Protein AF-A0A813ZT12-F1 (afdb_monomer)

pLDDT: mean 78.99, std 21.48, range [33.06, 98.75]

Nearest PDB structures (foldseek):
  4gjh-assembly1_A  TM=9.636E-01  e=2.870E-21  Mus musculus
  1rf3-assembly1_A  TM=9.549E-01  e=4.892E-20  Homo sapiens
  6ku5-assembly2_B  TM=9.379E-01  e=1.404E-18  Notothenia coriiceps
  5yc1-assembly1_C  TM=8.949E-01  e=1.691E-17  Homo sapiens
  5yc1-assembly2_D  TM=9.066E-01  e=3.016E-17  Homo sapiens

Sequence (299 aa):
MQYASYDGTLIWKITNFHEKMMDAQSERQTSIYSPPFYSSFTGYKMRARLYLNGDGNARRTHMSLFFVLMRGPNDAILKFPFNYKVTFCLYDQTPQQQHIIDSFRPDIKSNSFQRPRSEMNIASGIPKFFPLTMIQQEGNPYVREDTMFIKVMVDFDDMPRTLLPYALSLNPGLPIHIQQLMIKQETERRAQQQSQQTPTSLGNRPTTLAMPPNNEILRCELANYYQSKQHRDSIINVIRKMKLQLRNTQMTSNQMDTASLRTTTITDDSVAVNQLKELHKTINTLSNSTGTLSEDVKF

Foldseek 3Di:
DDDAAAQQKDKFKDALQVVVLVCCVVVVPQKDKGPWYANHPLGWIKIKIKGSQFDDPCGNWAIWIWIKTFADPNLVPDDDQPFWKKKKWWFQQDPVRPIQIDIDTDDRVDQRRGRDPHRITDIHGGRRRGTVVLVPDPPRRQADPRIGIMMMGTHPPPDDPVLVSVLVPPDPPDDPVVSVVVSVVVVVVVVVVVVVDDDDDDDDDDDDPDDDDPPPVCVVVVVVVVCLVVVVVVLVVVLVVLVVVLVVLVVVVVVVVVPDPDDDDPPPVVVSVVVSVVSVVVSVVSVVVSPDDDPVSPD

Radius of gyration: 28.29 Å; Cα contacts (8 Å, |Δi|>4): 384; chains: 1; bounding box: 49×61×92 Å

Mean predicted aligned error: 15.68 Å

Structure (mmCIF, N/CA/C/O backbone):
data_AF-A0A813ZT12-F1
#
_entry.id   AF-A0A813ZT12-F1
#
loop_
_atom_site.group_PDB
_atom_site.id
_atom_site.type_symbol
_atom_site.label_atom_id
_atom_site.label_alt_id
_atom_site.label_comp_id
_atom_site.label_asym_id
_atom_site.label_entity_id
_atom_site.label_seq_id
_atom_site.pdbx_PDB_ins_code
_atom_site.Cartn_x
_atom_site.Cartn_y
_atom_site.Cartn_z
_atom_site.occupancy
_atom_site.B_iso_or_equiv
_atom_site.auth_seq_id
_atom_site.auth_comp_id
_atom_site.auth_asym_id
_atom_site.auth_atom_id
_atom_site.pdbx_PDB_model_num
ATOM 1 N N . MET A 1 1 ? -13.252 -12.802 -5.610 1.00 39.25 1 MET A N 1
ATOM 2 C CA . MET A 1 1 ? -11.899 -12.530 -6.146 1.00 39.25 1 MET A CA 1
ATOM 3 C C . MET A 1 1 ? -11.622 -11.043 -6.020 1.00 39.25 1 MET A C 1
ATOM 5 O O . MET A 1 1 ? -12.480 -10.260 -6.400 1.00 39.25 1 MET A O 1
ATOM 9 N N . GLN A 1 2 ? -10.484 -10.655 -5.447 1.00 58.12 2 GLN A N 1
ATOM 10 C CA . GLN A 1 2 ? -10.021 -9.263 -5.451 1.00 58.12 2 GLN A CA 1
ATOM 11 C C . GLN A 1 2 ? -9.197 -9.083 -6.737 1.00 58.12 2 GLN A C 1
ATOM 13 O O . GLN A 1 2 ? -8.293 -9.880 -6.984 1.00 58.12 2 GLN A O 1
ATOM 18 N N . TYR A 1 3 ? -9.577 -8.138 -7.599 1.00 70.00 3 TYR A N 1
ATOM 19 C CA . TYR A 1 3 ? -8.917 -7.923 -8.891 1.00 70.00 3 TYR A CA 1
ATOM 20 C C . TYR A 1 3 ? -7.501 -7.366 -8.693 1.00 70.00 3 TYR A C 1
ATOM 22 O O . TYR A 1 3 ? -7.261 -6.594 -7.764 1.00 70.00 3 TYR A O 1
ATOM 30 N N . ALA A 1 4 ? -6.565 -7.762 -9.558 1.00 81.19 4 ALA A N 1
ATOM 31 C CA . ALA A 1 4 ? -5.219 -7.200 -9.562 1.00 81.19 4 ALA A CA 1
ATOM 32 C C . ALA A 1 4 ? -5.256 -5.743 -10.048 1.00 81.19 4 ALA A C 1
ATOM 34 O O . ALA A 1 4 ? -5.923 -5.441 -11.038 1.00 81.19 4 ALA A O 1
ATOM 35 N N . SER A 1 5 ? -4.526 -4.860 -9.363 1.00 90.56 5 SER A N 1
ATOM 36 C CA . SER A 1 5 ? -4.298 -3.487 -9.828 1.00 90.56 5 SER A CA 1
ATOM 37 C C . SER A 1 5 ? -3.026 -3.397 -10.671 1.00 90.56 5 SER A C 1
ATOM 39 O O . SER A 1 5 ? -2.089 -4.166 -10.448 1.00 90.56 5 SER A O 1
ATOM 41 N N . TYR A 1 6 ? -2.989 -2.446 -11.606 1.00 92.94 6 TYR A N 1
ATOM 42 C CA . TYR A 1 6 ? -1.904 -2.234 -12.572 1.00 92.94 6 TYR A CA 1
ATOM 43 C C . TYR A 1 6 ? -1.464 -0.766 -12.643 1.00 92.94 6 TYR A C 1
ATOM 45 O O . TYR A 1 6 ? -1.059 -0.290 -13.697 1.00 92.94 6 TYR A O 1
ATOM 53 N N . ASP A 1 7 ? -1.588 -0.026 -11.549 1.00 90.31 7 ASP A N 1
ATOM 54 C CA . ASP A 1 7 ? -1.264 1.404 -11.473 1.00 90.31 7 ASP A CA 1
ATOM 55 C C . ASP A 1 7 ? -0.280 1.732 -10.339 1.00 90.31 7 ASP A C 1
ATOM 57 O O . ASP A 1 7 ? -0.125 2.885 -9.947 1.00 90.31 7 ASP A O 1
ATOM 61 N N . GLY A 1 8 ? 0.367 0.713 -9.770 1.00 94.12 8 GLY A N 1
ATOM 62 C CA . GLY A 1 8 ? 1.262 0.880 -8.629 1.00 94.12 8 GLY A CA 1
ATOM 63 C C . GLY A 1 8 ? 0.549 1.067 -7.295 1.00 94.12 8 GLY A C 1
ATOM 64 O O . GLY A 1 8 ? 1.217 1.329 -6.293 1.00 94.12 8 GLY A O 1
ATOM 65 N N . THR A 1 9 ? -0.773 0.899 -7.248 1.00 94.62 9 THR A N 1
ATOM 66 C CA . THR A 1 9 ? -1.557 0.993 -6.017 1.00 94.62 9 THR A CA 1
ATOM 67 C C . THR A 1 9 ? -2.246 -0.322 -5.664 1.00 94.62 9 THR A C 1
ATOM 69 O O . THR A 1 9 ? -2.517 -1.167 -6.512 1.00 94.62 9 THR A O 1
ATOM 72 N N . LEU A 1 10 ? -2.526 -0.511 -4.379 1.00 96.00 10 LEU A N 1
ATOM 73 C CA . LEU A 1 10 ? -3.300 -1.626 -3.845 1.00 96.00 10 LEU A CA 1
ATOM 74 C C . LEU A 1 10 ? -4.215 -1.092 -2.751 1.00 96.00 10 LEU A C 1
ATOM 76 O O . LEU A 1 10 ? -3.731 -0.416 -1.849 1.00 96.00 10 LEU A O 1
ATOM 80 N N . ILE A 1 11 ? -5.495 -1.466 -2.777 1.00 96.25 11 ILE A N 1
ATOM 81 C CA . ILE A 1 11 ? -6.393 -1.362 -1.621 1.00 96.25 11 ILE A CA 1
ATOM 82 C C . ILE A 1 11 ? -6.669 -2.774 -1.120 1.00 96.25 11 ILE A C 1
ATOM 84 O O . ILE A 1 11 ? -7.363 -3.567 -1.759 1.00 96.25 11 ILE A O 1
ATOM 88 N N . TRP A 1 12 ? -6.109 -3.093 0.037 1.00 97.62 12 TRP A N 1
ATOM 89 C CA . TRP A 1 12 ? -6.242 -4.384 0.680 1.00 97.62 12 TRP A CA 1
ATOM 90 C C . TRP A 1 12 ? -7.339 -4.339 1.739 1.00 97.62 12 TRP A C 1
ATOM 92 O O . TRP A 1 12 ? -7.151 -3.809 2.833 1.00 97.62 12 TRP A O 1
ATOM 102 N N . LYS A 1 13 ? -8.490 -4.924 1.395 1.00 97.50 13 LYS A N 1
ATOM 103 C CA . LYS A 1 13 ? -9.561 -5.236 2.349 1.00 97.50 13 LYS A CA 1
ATOM 104 C C . LYS A 1 13 ? -9.203 -6.499 3.132 1.00 97.50 13 LYS A C 1
ATOM 106 O O . LYS A 1 13 ? -9.075 -7.569 2.538 1.00 97.50 13 LYS A O 1
ATOM 111 N N . ILE A 1 14 ? -9.090 -6.377 4.447 1.00 98.19 14 ILE A N 1
ATOM 112 C CA . ILE A 1 14 ? -8.822 -7.470 5.382 1.00 98.19 14 ILE A CA 1
ATOM 113 C C . ILE A 1 14 ? -10.110 -7.714 6.166 1.00 98.19 14 ILE A C 1
ATOM 115 O O . ILE A 1 14 ? -10.441 -6.932 7.047 1.00 98.19 14 ILE A O 1
ATOM 119 N N . THR A 1 15 ? -10.846 -8.768 5.823 1.00 97.75 15 THR A N 1
ATOM 120 C CA . THR A 1 15 ? -12.043 -9.217 6.560 1.00 97.75 15 THR A CA 1
ATOM 121 C C . THR A 1 15 ? -11.671 -10.220 7.646 1.00 97.75 15 THR A C 1
ATOM 123 O O . THR A 1 15 ? -10.542 -10.719 7.644 1.00 97.75 15 THR A O 1
ATOM 126 N N . ASN A 1 16 ? -12.613 -10.578 8.520 1.00 97.62 16 ASN A N 1
ATOM 127 C CA . ASN A 1 16 ? -12.408 -11.496 9.646 1.00 97.62 16 ASN A CA 1
ATOM 128 C C . ASN A 1 16 ? -11.176 -11.089 10.468 1.00 97.62 16 ASN A C 1
ATOM 130 O O . ASN A 1 16 ? -10.250 -11.882 10.674 1.00 97.62 16 ASN A O 1
ATOM 134 N N . PHE A 1 17 ? -11.088 -9.803 10.800 1.00 98.00 17 PHE A N 1
ATOM 135 C CA . PHE A 1 17 ? -9.930 -9.230 11.467 1.00 98.00 17 PHE A CA 1
ATOM 136 C C . PHE A 1 17 ? -9.675 -9.895 12.822 1.00 98.00 17 PHE A C 1
ATOM 138 O O . PHE A 1 17 ? -8.535 -10.258 13.109 1.00 98.00 17 PHE A O 1
ATOM 145 N N . HIS A 1 18 ? -10.718 -10.101 13.628 1.00 96.81 18 HIS A N 1
ATOM 146 C CA . HIS A 1 18 ? -10.589 -10.677 14.968 1.00 96.81 18 HIS A CA 1
ATOM 147 C C . HIS A 1 18 ? -10.078 -12.122 14.920 1.00 96.81 18 HIS A C 1
ATOM 149 O O . HIS A 1 18 ? -9.169 -12.468 15.669 1.00 96.81 18 HIS A O 1
ATOM 155 N N . GLU A 1 19 ? -10.581 -12.939 13.990 1.00 98.12 19 GLU A N 1
ATOM 156 C CA . GLU A 1 19 ? -10.078 -14.299 13.741 1.00 98.12 19 GLU A CA 1
ATOM 157 C C . GLU A 1 19 ? -8.579 -14.278 13.407 1.00 98.12 19 GLU A C 1
ATOM 159 O O . GLU A 1 19 ? -7.771 -14.919 14.075 1.00 98.12 19 GLU A O 1
ATOM 164 N N . LYS A 1 20 ? -8.177 -13.452 12.433 1.00 98.50 20 LYS A N 1
ATOM 165 C CA . LYS A 1 20 ? -6.769 -13.337 12.024 1.00 98.50 20 LYS A CA 1
ATOM 166 C C . LYS A 1 20 ? -5.877 -12.784 13.137 1.00 98.50 20 LYS A C 1
ATOM 168 O O . LYS A 1 20 ? -4.708 -13.156 13.227 1.00 98.50 20 LYS A O 1
ATOM 173 N N . MET A 1 21 ? -6.402 -11.895 13.978 1.00 97.88 21 MET A N 1
ATOM 174 C CA . MET A 1 21 ? -5.693 -11.388 15.150 1.00 97.88 21 MET A CA 1
ATOM 175 C C . MET A 1 21 ? -5.475 -12.501 16.181 1.00 97.88 21 MET A C 1
ATOM 177 O O . MET A 1 21 ? -4.351 -12.661 16.654 1.00 97.88 21 MET A O 1
ATOM 181 N N . MET A 1 22 ? -6.495 -13.310 16.485 1.00 98.00 22 MET A N 1
ATOM 182 C CA . MET A 1 22 ? -6.356 -14.472 17.375 1.00 98.00 22 MET A CA 1
ATOM 183 C C . MET A 1 22 ? -5.342 -15.485 16.833 1.00 98.00 22 MET A C 1
ATOM 185 O O . MET A 1 22 ? -4.532 -16.028 17.588 1.00 98.00 22 MET A O 1
ATOM 189 N N . ASP A 1 23 ? -5.324 -15.710 15.523 1.00 98.44 23 ASP A N 1
ATOM 190 C CA . ASP A 1 23 ? -4.358 -16.600 14.874 1.00 98.44 23 ASP A CA 1
ATOM 191 C C . ASP A 1 23 ? -2.925 -16.074 14.976 1.00 98.44 23 ASP A C 1
ATOM 193 O O . ASP A 1 23 ? -1.993 -16.845 15.218 1.00 98.44 23 ASP A O 1
ATOM 197 N N . ALA A 1 24 ? -2.745 -14.757 14.857 1.00 98.12 24 ALA A N 1
ATOM 198 C CA . ALA A 1 24 ? -1.455 -14.106 15.045 1.00 98.12 24 ALA A CA 1
ATOM 199 C C . ALA A 1 24 ? -1.008 -14.094 16.518 1.00 98.12 24 ALA A C 1
ATOM 201 O O . ALA A 1 24 ? 0.187 -14.185 16.805 1.00 98.12 24 ALA A O 1
ATOM 202 N N . GLN A 1 25 ? -1.946 -13.994 17.463 1.00 97.50 25 GLN A N 1
ATOM 203 C CA . GLN A 1 25 ? -1.675 -14.040 18.904 1.00 97.50 25 GLN A CA 1
ATOM 204 C C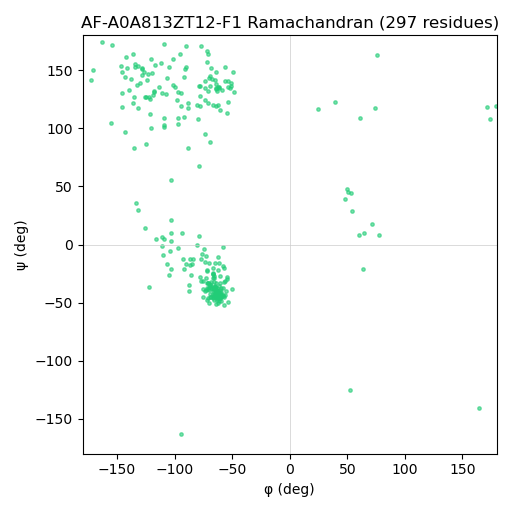 . GLN A 1 25 ? -1.342 -15.449 19.399 1.00 97.50 25 GLN A C 1
ATOM 206 O O . GLN A 1 25 ? -0.420 -15.605 20.196 1.00 97.50 25 GLN A O 1
ATOM 211 N N . SER A 1 26 ? -2.045 -16.460 18.886 1.00 97.88 26 SER A N 1
ATOM 212 C CA . SER A 1 26 ? -1.791 -17.882 19.161 1.00 97.88 26 SER A CA 1
ATOM 213 C C . SER A 1 26 ? -0.646 -18.473 18.337 1.00 97.88 26 SER A C 1
ATOM 215 O O . SER A 1 26 ? -0.327 -19.648 18.483 1.00 97.88 26 SER A O 1
ATOM 217 N N . GLU A 1 27 ? -0.027 -17.667 17.470 1.00 96.69 27 GLU A N 1
ATOM 218 C CA . GLU A 1 27 ? 1.106 -18.039 16.613 1.00 96.69 27 GLU A CA 1
ATOM 219 C C . GLU A 1 27 ? 0.789 -19.117 15.563 1.00 96.69 27 GLU A C 1
ATOM 221 O O . GLU A 1 27 ? 1.685 -19.574 14.855 1.00 96.69 27 GLU A O 1
ATOM 226 N N . ARG A 1 28 ? -0.493 -19.460 15.384 1.00 97.75 28 A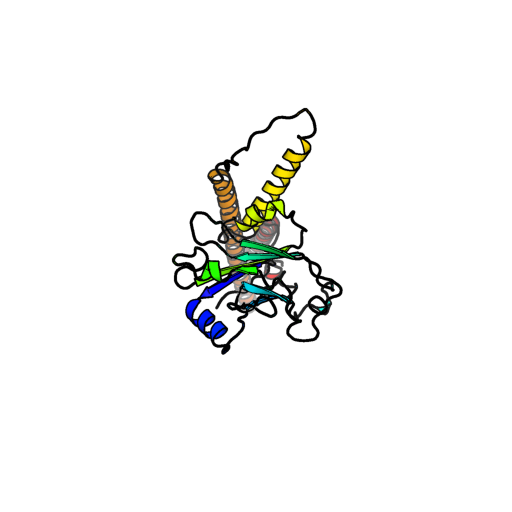RG A N 1
ATOM 227 C CA . ARG A 1 28 ? -0.970 -20.368 14.332 1.00 97.75 28 ARG A CA 1
ATOM 228 C C . ARG A 1 28 ? -0.693 -19.810 12.941 1.00 97.75 28 ARG A C 1
ATOM 230 O O . ARG A 1 28 ? -0.272 -20.537 12.047 1.00 97.75 28 ARG A O 1
ATOM 237 N N . GLN A 1 29 ? -0.911 -18.507 12.772 1.00 97.88 29 GLN A N 1
ATOM 238 C CA . GLN A 1 29 ? -0.582 -17.786 11.552 1.00 97.88 29 GLN A CA 1
ATOM 239 C C . GLN A 1 29 ? -0.079 -16.384 11.899 1.00 97.88 29 GLN A C 1
ATOM 241 O O . GLN A 1 29 ? -0.843 -15.446 12.098 1.00 97.88 29 GLN A O 1
ATOM 246 N N . THR A 1 30 ? 1.243 -16.226 11.946 1.00 97.56 30 THR A N 1
ATOM 247 C CA . THR A 1 30 ? 1.894 -14.979 12.387 1.00 97.56 30 THR A CA 1
ATOM 248 C C . THR A 1 30 ? 1.779 -13.827 11.390 1.00 97.56 30 THR A C 1
ATOM 250 O O . THR A 1 30 ? 1.914 -12.665 11.770 1.00 97.56 30 THR A O 1
ATOM 253 N N . SER A 1 31 ? 1.533 -14.129 10.112 1.00 98.38 31 SER A N 1
ATOM 254 C CA . SER A 1 31 ? 1.398 -13.120 9.064 1.00 98.38 31 SER A CA 1
ATOM 255 C C . SER A 1 31 ? 0.399 -13.520 7.987 1.00 98.38 31 SER A C 1
ATOM 257 O O . SER A 1 31 ? 0.180 -14.698 7.698 1.00 98.38 31 SER A O 1
ATOM 259 N N . ILE A 1 32 ? -0.172 -12.505 7.354 1.00 98.50 32 ILE A N 1
ATOM 260 C CA . ILE A 1 32 ? -1.032 -12.626 6.182 1.00 98.50 32 ILE A CA 1
ATOM 261 C C . ILE A 1 32 ? -0.419 -11.839 5.029 1.00 98.50 32 ILE A C 1
ATOM 263 O O . ILE A 1 32 ? 0.388 -10.928 5.229 1.00 98.50 32 ILE A O 1
ATOM 267 N N . TYR A 1 33 ? -0.817 -12.173 3.810 1.00 98.25 33 TYR A N 1
ATOM 268 C CA . TYR A 1 33 ? -0.360 -11.466 2.628 1.00 98.25 33 TYR A CA 1
ATOM 269 C C . TYR A 1 33 ? -1.527 -10.912 1.823 1.00 98.25 33 TYR A C 1
ATOM 271 O O . TYR A 1 33 ? -2.573 -11.553 1.710 1.00 98.25 33 TYR A O 1
ATOM 279 N N . SER A 1 34 ? -1.309 -9.766 1.185 1.00 98.31 34 SER A N 1
ATOM 280 C CA . SER A 1 34 ? -2.256 -9.231 0.215 1.00 98.31 34 SER A CA 1
ATOM 281 C C . SER A 1 34 ? -2.258 -10.058 -1.076 1.00 98.31 34 SER A C 1
ATOM 283 O O . SER A 1 34 ? -1.288 -10.788 -1.354 1.00 98.31 34 SER A O 1
ATOM 285 N N . PRO A 1 35 ? -3.287 -9.896 -1.924 1.00 97.19 35 PRO A N 1
ATOM 286 C CA . PRO A 1 35 ? -3.165 -10.224 -3.337 1.00 97.19 35 PRO A CA 1
ATOM 287 C C . PRO A 1 35 ? -2.005 -9.452 -3.988 1.00 97.19 35 PRO A C 1
ATOM 289 O O . PRO A 1 35 ? -1.657 -8.358 -3.520 1.00 97.19 35 PRO A O 1
ATOM 292 N N . PRO A 1 36 ? -1.403 -9.992 -5.059 1.00 97.19 36 PRO A N 1
ATOM 293 C CA . PRO A 1 36 ? -0.436 -9.253 -5.855 1.00 97.19 36 PRO A CA 1
ATOM 294 C C . PRO A 1 36 ? -1.063 -8.036 -6.547 1.00 97.19 36 PRO A C 1
ATOM 296 O O . PRO A 1 36 ? -2.222 -8.069 -6.959 1.00 97.19 36 PRO A O 1
ATOM 299 N N . PHE A 1 37 ? -0.260 -6.995 -6.730 1.00 97.50 37 PHE A N 1
ATOM 300 C CA . PHE A 1 37 ? -0.558 -5.821 -7.545 1.00 97.50 37 PHE A CA 1
ATOM 301 C C . PHE A 1 37 ? 0.668 -5.462 -8.390 1.00 97.50 37 PHE A C 1
ATOM 303 O O . PHE A 1 37 ? 1.773 -5.954 -8.139 1.00 97.50 37 PHE A O 1
ATOM 310 N N . TYR A 1 38 ? 0.469 -4.634 -9.408 1.00 97.31 38 TYR A N 1
ATOM 311 C CA . TYR A 1 38 ? 1.478 -4.330 -10.410 1.00 97.31 38 TYR A CA 1
ATOM 312 C C . TYR A 1 38 ? 1.656 -2.827 -10.581 1.00 97.31 38 TYR A C 1
ATOM 314 O O . TYR A 1 38 ? 0.712 -2.058 -10.406 1.00 97.31 38 TYR A O 1
ATOM 322 N N . SER A 1 39 ? 2.862 -2.402 -10.958 1.00 94.75 39 SER A N 1
ATOM 323 C CA . SER A 1 39 ? 3.113 -0.996 -11.301 1.00 94.75 39 SER A CA 1
ATOM 324 C C . SER A 1 39 ? 2.509 -0.590 -12.647 1.00 94.75 39 SER A C 1
ATOM 326 O O . SER A 1 39 ? 2.195 0.573 -12.855 1.00 94.75 39 SER A O 1
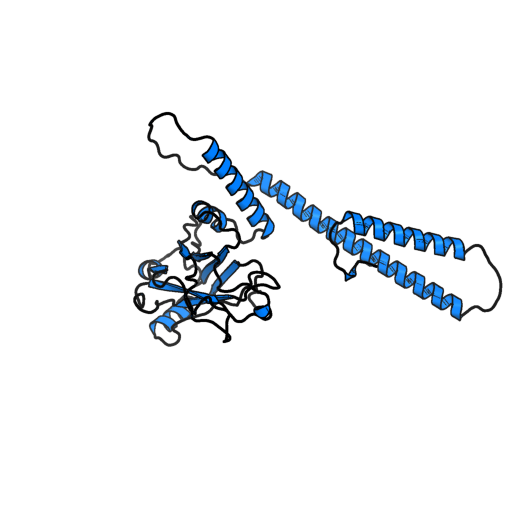ATOM 328 N N . SER A 1 40 ? 2.381 -1.549 -13.563 1.00 92.69 40 SER A N 1
ATOM 329 C CA . SER A 1 40 ? 1.733 -1.437 -14.872 1.00 92.69 40 SER A CA 1
ATOM 330 C C . SER A 1 40 ? 1.440 -2.843 -15.406 1.00 92.69 40 SER A C 1
ATOM 332 O O . SER A 1 40 ? 1.885 -3.830 -14.817 1.00 92.69 40 SER A O 1
ATOM 334 N N . PHE A 1 41 ? 0.751 -2.968 -16.544 1.00 91.00 41 PHE A N 1
ATOM 335 C CA . PHE A 1 41 ? 0.561 -4.262 -17.222 1.00 91.00 41 PHE A CA 1
ATOM 336 C C . PHE A 1 41 ? 1.875 -4.995 -17.529 1.00 91.00 41 PHE A C 1
ATOM 338 O O . PHE A 1 41 ? 1.911 -6.223 -17.546 1.00 91.00 41 PHE A O 1
ATOM 345 N N . THR A 1 42 ? 2.956 -4.247 -17.748 1.00 91.31 42 THR A N 1
ATOM 346 C CA . THR A 1 42 ? 4.289 -4.777 -18.059 1.00 91.31 42 THR A CA 1
ATOM 347 C C . THR A 1 42 ? 5.301 -4.569 -16.930 1.00 91.31 42 THR A C 1
ATOM 349 O O . THR A 1 42 ? 6.483 -4.852 -17.102 1.00 91.31 42 THR A O 1
ATOM 352 N N . GLY A 1 43 ? 4.848 -4.077 -15.777 1.00 95.19 43 GLY A N 1
ATOM 353 C CA . GLY A 1 43 ? 5.695 -3.555 -14.714 1.00 95.19 43 GLY A CA 1
ATOM 354 C C . GLY A 1 43 ? 6.063 -4.555 -13.618 1.00 95.19 43 GLY A C 1
ATOM 355 O O . GLY A 1 43 ? 5.927 -5.770 -13.767 1.00 95.19 43 GLY A O 1
ATOM 356 N N . TYR A 1 44 ? 6.532 -4.017 -12.491 1.00 98.31 44 TYR A N 1
ATOM 357 C CA . TYR A 1 44 ? 6.915 -4.790 -11.310 1.00 98.31 44 TYR A CA 1
ATOM 358 C C . TYR A 1 44 ? 5.702 -5.501 -10.713 1.00 98.31 44 TYR A C 1
ATOM 360 O O . TYR A 1 44 ? 4.641 -4.891 -10.574 1.00 98.31 44 TYR A O 1
ATOM 368 N N . LYS A 1 45 ? 5.877 -6.759 -10.293 1.00 98.44 45 LYS A N 1
ATOM 369 C CA . LYS A 1 45 ? 4.900 -7.510 -9.493 1.00 98.44 45 LYS A CA 1
ATOM 370 C C . LYS A 1 45 ? 5.235 -7.367 -8.013 1.00 98.44 45 LYS A C 1
ATOM 372 O O . LYS A 1 45 ? 6.377 -7.561 -7.602 1.00 98.44 45 LYS A O 1
ATOM 377 N N . MET A 1 46 ? 4.249 -7.013 -7.202 1.00 98.31 46 MET A N 1
ATOM 378 C CA . MET A 1 46 ? 4.449 -6.627 -5.805 1.00 98.31 46 MET A CA 1
ATOM 379 C C . MET A 1 46 ? 3.306 -7.151 -4.937 1.00 98.31 46 MET A C 1
ATOM 381 O O . MET A 1 46 ? 2.233 -7.485 -5.438 1.00 98.31 46 MET A O 1
ATOM 385 N N . ARG A 1 47 ? 3.512 -7.220 -3.622 1.00 97.88 47 ARG A N 1
ATOM 386 C CA . ARG A 1 47 ? 2.453 -7.485 -2.634 1.00 97.88 47 ARG A CA 1
ATOM 387 C C . ARG A 1 47 ? 2.820 -6.895 -1.272 1.00 97.88 47 ARG A C 1
ATOM 389 O O . ARG A 1 47 ? 3.956 -6.477 -1.059 1.00 97.88 47 ARG A O 1
ATOM 396 N N . ALA A 1 48 ? 1.878 -6.910 -0.339 1.00 98.50 48 ALA A N 1
ATOM 397 C CA . ALA A 1 48 ? 2.111 -6.585 1.062 1.00 98.50 48 ALA A CA 1
ATOM 398 C C . ALA A 1 48 ? 2.116 -7.845 1.939 1.00 98.50 48 ALA A C 1
ATOM 400 O O . ALA A 1 48 ? 1.449 -8.839 1.633 1.00 98.50 48 ALA A O 1
ATOM 401 N N . ARG A 1 49 ? 2.845 -7.778 3.055 1.00 98.62 49 ARG A N 1
ATOM 402 C CA . ARG A 1 49 ? 2.831 -8.755 4.148 1.00 98.62 49 ARG A CA 1
ATOM 403 C C . ARG A 1 49 ? 2.540 -8.026 5.454 1.00 98.62 49 ARG A C 1
ATOM 405 O O . ARG A 1 49 ? 3.227 -7.064 5.786 1.00 98.62 49 ARG A O 1
ATOM 412 N N . LEU A 1 50 ? 1.539 -8.495 6.187 1.00 98.75 50 LEU A N 1
ATOM 413 C CA . LEU A 1 50 ? 1.087 -7.900 7.440 1.00 98.75 50 LEU A CA 1
ATOM 414 C C . LEU A 1 50 ? 1.259 -8.887 8.586 1.00 98.75 50 LEU A C 1
ATOM 416 O O . LEU A 1 50 ? 0.814 -10.030 8.492 1.00 98.75 50 LEU A O 1
ATOM 420 N N . TYR A 1 51 ? 1.852 -8.414 9.675 1.00 98.75 51 TYR A N 1
ATOM 421 C CA . TYR A 1 51 ? 1.898 -9.103 10.956 1.00 98.75 51 TYR A CA 1
ATOM 422 C C . TYR A 1 51 ? 0.987 -8.356 11.919 1.00 98.75 51 TYR A C 1
ATOM 424 O O . TYR A 1 51 ? 1.354 -7.307 12.454 1.00 98.75 51 TYR A O 1
ATOM 432 N N . LEU A 1 52 ? -0.214 -8.899 12.120 1.00 98.38 52 LEU A N 1
ATOM 433 C CA . LEU A 1 52 ? -1.231 -8.286 12.976 1.00 98.38 52 LEU A CA 1
ATOM 434 C C . LEU A 1 52 ? -0.762 -8.153 14.423 1.00 98.38 52 LEU A C 1
ATOM 436 O O . LEU A 1 52 ? -1.058 -7.152 15.055 1.00 98.38 52 LEU A O 1
ATOM 440 N N . ASN A 1 53 ? 0.017 -9.119 14.913 1.00 98.31 53 ASN A N 1
ATOM 441 C CA . ASN A 1 53 ? 0.588 -9.116 16.261 1.00 98.31 53 ASN A CA 1
ATOM 442 C C . ASN A 1 53 ? 2.087 -8.741 16.274 1.00 98.31 53 ASN A C 1
ATOM 444 O O . ASN A 1 53 ? 2.816 -9.084 17.206 1.00 98.31 53 ASN A O 1
ATOM 448 N N . GLY A 1 54 ? 2.555 -8.066 15.222 1.00 97.88 54 GLY A N 1
ATOM 449 C CA . GLY A 1 54 ? 3.923 -7.569 15.088 1.00 97.88 54 GLY A CA 1
ATOM 450 C C . GLY A 1 54 ? 4.985 -8.616 14.755 1.00 97.88 54 GLY A C 1
ATOM 451 O O . GLY A 1 54 ? 4.790 -9.818 14.927 1.00 97.88 54 GLY A O 1
ATOM 452 N N . ASP A 1 55 ? 6.135 -8.132 14.296 1.00 97.81 55 ASP A N 1
ATOM 453 C CA . ASP A 1 55 ? 7.310 -8.927 13.932 1.00 97.81 55 ASP A CA 1
ATOM 454 C C . ASP A 1 55 ? 8.583 -8.404 14.618 1.00 97.81 55 ASP A C 1
ATOM 456 O O . ASP A 1 55 ? 8.695 -7.219 14.948 1.00 97.81 55 ASP A O 1
ATOM 460 N N . GLY A 1 56 ? 9.550 -9.294 14.855 1.00 95.69 56 GLY A N 1
ATOM 461 C CA . GLY A 1 56 ? 10.841 -8.946 15.455 1.00 95.69 56 GLY A CA 1
ATOM 462 C C . GLY A 1 56 ? 10.719 -8.162 16.769 1.00 95.69 56 GLY A C 1
ATOM 463 O O . GLY A 1 56 ? 10.039 -8.584 17.704 1.00 95.69 56 GLY A O 1
ATOM 464 N N . ASN A 1 57 ? 11.366 -6.995 16.837 1.00 95.25 57 ASN A N 1
ATOM 465 C CA . ASN A 1 57 ? 11.355 -6.118 18.016 1.00 95.25 57 ASN A CA 1
ATOM 466 C C . ASN A 1 57 ? 10.034 -5.347 18.228 1.00 95.25 57 ASN A C 1
ATOM 468 O O . ASN A 1 57 ? 9.909 -4.607 19.203 1.00 95.25 57 ASN A O 1
ATOM 472 N N . ALA A 1 58 ? 9.076 -5.477 17.309 1.00 97.31 58 ALA A N 1
ATOM 473 C CA . ALA A 1 58 ? 7.753 -4.865 17.380 1.00 97.31 58 ALA A CA 1
ATOM 474 C C . ALA A 1 58 ? 6.656 -5.873 17.767 1.00 97.31 58 ALA A C 1
ATOM 476 O O . ALA A 1 58 ? 5.507 -5.489 18.001 1.00 97.31 58 ALA A O 1
ATOM 477 N N . ARG A 1 59 ? 7.011 -7.158 17.878 1.00 97.50 59 ARG A N 1
ATOM 478 C CA . ARG A 1 59 ? 6.107 -8.246 18.255 1.00 97.50 59 ARG A CA 1
ATOM 479 C C . ARG A 1 59 ? 5.346 -7.925 19.546 1.00 97.50 59 ARG A C 1
ATOM 481 O O . ARG A 1 59 ? 5.932 -7.446 20.514 1.00 97.50 59 ARG A O 1
ATOM 488 N N . ARG A 1 60 ? 4.035 -8.185 19.543 1.00 97.12 60 ARG A N 1
ATOM 489 C CA . ARG A 1 60 ? 3.070 -7.940 20.635 1.00 97.12 60 ARG A CA 1
ATOM 490 C C . ARG A 1 60 ? 2.934 -6.478 21.086 1.00 97.12 60 ARG A C 1
ATOM 492 O O . ARG A 1 60 ? 2.245 -6.218 22.065 1.00 97.12 60 ARG A O 1
ATOM 499 N N . THR A 1 61 ? 3.538 -5.519 20.381 1.00 96.50 61 THR A N 1
ATOM 500 C CA . THR A 1 61 ? 3.429 -4.084 20.718 1.00 96.50 61 THR A CA 1
ATOM 501 C C . THR A 1 61 ? 2.877 -3.252 19.568 1.00 96.50 61 THR A C 1
ATOM 503 O O . THR A 1 61 ? 2.107 -2.321 19.798 1.00 96.50 61 THR A O 1
ATOM 506 N N . HIS A 1 62 ? 3.234 -3.593 18.330 1.00 98.25 62 HIS A N 1
ATOM 507 C CA . HIS A 1 62 ? 2.774 -2.906 17.129 1.00 98.25 62 HIS A CA 1
ATOM 508 C C . HIS A 1 62 ? 2.348 -3.919 16.072 1.00 98.25 62 HIS A C 1
ATOM 510 O O . HIS A 1 62 ? 2.848 -5.037 16.028 1.00 98.25 62 HIS A O 1
ATOM 516 N N . MET A 1 63 ? 1.466 -3.495 15.181 1.00 98.19 63 MET A N 1
ATOM 517 C CA . MET A 1 63 ? 1.262 -4.117 13.888 1.00 98.19 63 MET A CA 1
ATOM 518 C C . MET A 1 63 ? 2.447 -3.765 12.980 1.00 98.19 63 MET A C 1
ATOM 520 O O . MET A 1 63 ? 2.856 -2.601 12.916 1.00 98.19 63 MET A O 1
ATOM 524 N N . SER A 1 64 ? 2.988 -4.758 12.271 1.00 98.69 64 SER A N 1
ATOM 525 C CA . SER A 1 64 ? 4.114 -4.578 11.345 1.00 98.69 64 SER A CA 1
ATOM 526 C C . SER A 1 64 ? 3.659 -4.773 9.905 1.00 98.69 64 SER A C 1
ATOM 528 O O . SER A 1 64 ? 3.022 -5.781 9.587 1.00 98.69 64 SER A O 1
ATOM 530 N N . LEU A 1 65 ? 4.004 -3.834 9.025 1.00 98.62 65 LEU A N 1
ATOM 531 C CA . LEU A 1 65 ? 3.577 -3.844 7.628 1.00 98.62 65 LEU A CA 1
ATOM 532 C C . LEU A 1 65 ? 4.783 -3.764 6.695 1.00 98.62 65 LEU A C 1
ATOM 534 O O . LEU A 1 65 ? 5.621 -2.867 6.798 1.00 98.62 65 LEU A O 1
ATOM 538 N N . PHE A 1 66 ? 4.853 -4.712 5.765 1.00 98.62 66 PHE A N 1
ATOM 539 C CA . PHE A 1 66 ? 5.983 -4.877 4.867 1.00 98.62 66 PHE A CA 1
ATOM 540 C C . PHE A 1 66 ? 5.551 -4.941 3.406 1.00 98.62 66 PHE A C 1
ATOM 542 O O . PHE A 1 66 ? 4.510 -5.495 3.054 1.00 98.62 66 PHE A O 1
ATOM 549 N N . PHE A 1 67 ? 6.408 -4.406 2.549 1.00 98.62 67 PHE A N 1
ATOM 550 C CA . PHE A 1 67 ? 6.353 -4.517 1.105 1.00 98.62 67 PHE A CA 1
ATOM 551 C C . PHE A 1 67 ? 7.182 -5.720 0.656 1.00 98.62 67 PHE A C 1
ATOM 553 O O . PHE A 1 67 ? 8.225 -6.036 1.233 1.00 98.62 67 PHE A O 1
ATOM 560 N N . VAL A 1 68 ? 6.713 -6.392 -0.389 1.00 98.62 68 VAL A N 1
ATOM 561 C CA . VAL A 1 68 ? 7.376 -7.549 -0.980 1.00 98.62 68 VAL A CA 1
ATOM 562 C C . VAL A 1 68 ? 7.441 -7.353 -2.486 1.00 98.62 68 VAL A C 1
ATOM 564 O O . VAL A 1 68 ? 6.411 -7.312 -3.164 1.00 98.62 68 VAL A O 1
ATOM 567 N N . LEU A 1 69 ? 8.664 -7.281 -3.006 1.00 98.56 69 LEU A N 1
ATOM 568 C CA . LEU A 1 69 ? 8.931 -7.365 -4.435 1.00 98.56 69 LEU A CA 1
ATOM 569 C C . LEU A 1 69 ? 8.863 -8.836 -4.864 1.00 98.56 69 LEU A C 1
ATOM 571 O O . LEU A 1 69 ? 9.481 -9.700 -4.236 1.00 98.56 69 LEU A O 1
ATOM 575 N N . MET A 1 70 ? 8.079 -9.133 -5.896 1.00 98.56 70 MET A N 1
ATOM 576 C CA . MET A 1 70 ? 7.872 -10.489 -6.403 1.00 98.56 70 MET A CA 1
ATOM 577 C C . MET A 1 70 ? 8.502 -10.652 -7.778 1.00 98.56 70 MET A C 1
ATOM 579 O O . MET A 1 70 ? 8.607 -9.684 -8.530 1.00 98.56 70 MET A 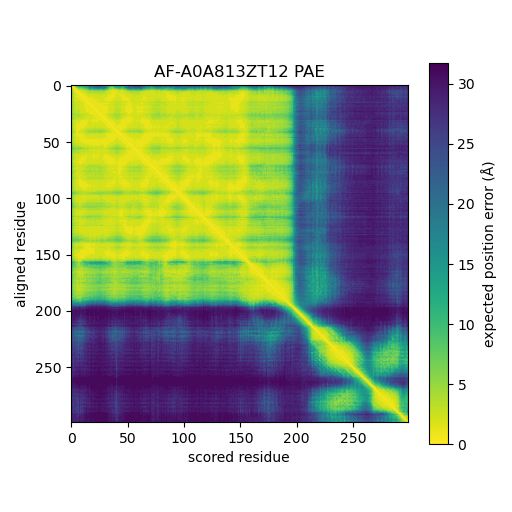O 1
ATOM 583 N N . ARG A 1 71 ? 8.831 -11.893 -8.140 1.00 98.38 71 ARG A N 1
ATOM 584 C CA . ARG A 1 71 ? 9.247 -12.219 -9.504 1.00 98.38 71 ARG A CA 1
ATOM 585 C C . ARG A 1 71 ? 8.103 -11.965 -10.483 1.00 98.38 71 ARG A C 1
ATOM 587 O O . ARG A 1 71 ? 7.027 -12.561 -10.373 1.00 98.38 71 ARG A O 1
ATOM 594 N N . GLY A 1 72 ? 8.338 -11.067 -11.429 1.00 96.94 72 GLY A N 1
ATOM 595 C CA . GLY A 1 72 ? 7.433 -10.732 -12.518 1.00 96.94 72 GLY A CA 1
ATOM 596 C C . GLY A 1 72 ? 7.843 -11.393 -13.840 1.00 96.94 72 GLY A C 1
ATOM 597 O O . GLY A 1 72 ? 9.004 -11.765 -14.027 1.00 96.94 72 GLY A O 1
ATOM 598 N N . PRO A 1 73 ? 6.908 -11.528 -14.798 1.00 95.38 73 PRO A N 1
ATOM 599 C CA . PRO A 1 73 ? 7.215 -12.072 -16.123 1.00 95.38 73 PRO A CA 1
ATOM 600 C C . PRO A 1 73 ? 8.157 -11.164 -16.931 1.00 95.38 73 PRO A C 1
ATOM 602 O O . PRO A 1 73 ? 8.921 -11.652 -17.757 1.00 95.38 73 PRO A O 1
ATOM 605 N N . ASN A 1 74 ? 8.143 -9.856 -16.655 1.00 96.31 74 ASN A N 1
ATOM 606 C CA . ASN A 1 74 ? 8.890 -8.850 -17.410 1.00 96.31 74 ASN A CA 1
ATOM 607 C C . ASN A 1 74 ? 10.164 -8.370 -16.696 1.00 96.31 74 ASN A C 1
ATOM 609 O O . ASN A 1 74 ? 10.804 -7.433 -17.160 1.00 96.31 74 ASN A O 1
ATOM 613 N N . ASP A 1 75 ? 10.592 -9.016 -15.604 1.00 97.44 75 ASP A N 1
ATOM 614 C CA . ASP A 1 75 ? 11.755 -8.585 -14.804 1.00 97.44 75 ASP A CA 1
ATOM 615 C C . ASP A 1 75 ? 13.059 -8.471 -15.616 1.00 97.44 75 ASP A C 1
ATOM 617 O O . ASP A 1 75 ? 13.996 -7.799 -15.197 1.00 97.44 75 ASP A O 1
ATOM 621 N N . ALA A 1 76 ? 13.154 -9.128 -16.776 1.00 96.31 76 ALA A N 1
ATOM 622 C CA . ALA A 1 76 ? 14.313 -9.023 -17.661 1.00 96.31 76 ALA A CA 1
ATOM 623 C C . ALA A 1 76 ? 14.497 -7.630 -18.286 1.00 96.31 76 ALA A C 1
ATOM 625 O O . ALA A 1 76 ? 15.626 -7.281 -18.621 1.00 96.31 76 ALA A O 1
ATOM 626 N N . ILE A 1 77 ? 13.420 -6.852 -18.426 1.00 94.19 77 ILE A N 1
ATOM 627 C CA . ILE A 1 77 ? 13.426 -5.523 -19.059 1.00 94.19 77 ILE A CA 1
ATOM 628 C C . ILE A 1 77 ? 13.190 -4.380 -18.060 1.00 94.19 77 ILE A C 1
ATOM 630 O O . ILE A 1 77 ? 13.187 -3.212 -18.445 1.00 94.19 77 ILE A O 1
ATOM 634 N N . LEU A 1 78 ? 12.988 -4.697 -16.779 1.00 95.88 78 LEU A N 1
ATOM 635 C CA . LEU A 1 78 ? 12.784 -3.706 -15.723 1.00 95.88 78 LEU A CA 1
ATOM 636 C C . LEU A 1 78 ? 14.114 -3.285 -15.091 1.00 95.88 78 LEU A C 1
ATOM 638 O O . LEU A 1 78 ? 15.082 -4.046 -15.046 1.00 95.88 78 LEU A O 1
ATOM 642 N N . LYS A 1 79 ? 14.155 -2.057 -14.567 1.00 96.75 79 LYS A N 1
ATOM 643 C CA . LYS A 1 79 ? 15.337 -1.526 -13.876 1.00 96.75 79 LYS A CA 1
ATOM 644 C C . LYS A 1 79 ? 15.422 -2.091 -12.458 1.00 96.75 79 LYS A C 1
ATOM 646 O O . LYS A 1 79 ? 14.428 -2.120 -11.738 1.00 96.75 79 LYS A O 1
ATOM 651 N N . PHE A 1 80 ? 16.615 -2.497 -12.042 1.00 97.25 80 PHE A N 1
ATOM 652 C CA . PHE A 1 80 ? 16.906 -2.908 -10.670 1.00 97.25 80 PHE A CA 1
ATOM 653 C C . PHE A 1 80 ? 18.226 -2.269 -10.205 1.00 97.25 80 PHE A C 1
ATOM 655 O O . PHE A 1 80 ? 19.080 -2.003 -11.054 1.00 97.25 80 PHE A O 1
ATOM 662 N N . PRO A 1 81 ? 18.419 -2.043 -8.892 1.00 97.69 81 PRO A N 1
ATOM 663 C CA . PRO A 1 81 ? 17.482 -2.337 -7.801 1.00 97.69 81 PRO A CA 1
ATOM 664 C C . PRO A 1 81 ? 16.227 -1.452 -7.831 1.00 97.69 81 PRO A C 1
ATOM 666 O O . PRO A 1 81 ? 16.246 -0.335 -8.344 1.00 97.69 81 PRO A O 1
ATOM 669 N N . PHE A 1 82 ? 15.118 -1.976 -7.309 1.00 97.88 82 PHE A N 1
ATOM 670 C CA . PHE A 1 82 ? 13.873 -1.231 -7.141 1.00 97.88 82 PHE A CA 1
ATOM 671 C C . PHE A 1 82 ? 14.115 -0.065 -6.173 1.00 97.88 82 PHE A C 1
ATOM 673 O O . PHE A 1 82 ? 14.498 -0.284 -5.026 1.00 97.88 82 PHE A O 1
ATOM 680 N N . ASN A 1 83 ? 13.899 1.169 -6.633 1.00 96.06 83 ASN A N 1
ATOM 681 C CA . ASN A 1 83 ? 14.237 2.385 -5.882 1.00 96.06 83 ASN A CA 1
ATOM 682 C C . ASN A 1 83 ? 13.101 3.422 -5.889 1.00 96.06 83 ASN A C 1
ATOM 684 O O . ASN A 1 83 ? 13.331 4.627 -5.961 1.00 96.06 83 ASN A O 1
ATOM 688 N N . TYR A 1 84 ? 11.858 2.950 -5.847 1.00 96.44 84 TYR A N 1
ATOM 689 C CA . TYR A 1 84 ? 10.677 3.809 -5.816 1.00 96.44 84 TYR A CA 1
ATOM 690 C C . TYR A 1 84 ? 10.137 3.902 -4.393 1.00 96.44 84 TYR A C 1
ATOM 692 O O . TYR A 1 84 ? 10.091 2.899 -3.675 1.00 96.44 84 TYR A O 1
ATOM 700 N N . LYS A 1 85 ? 9.749 5.106 -3.958 1.00 95.88 85 LYS A N 1
ATOM 701 C CA . LYS A 1 85 ? 9.233 5.322 -2.599 1.00 95.88 85 LYS A CA 1
ATOM 702 C C . LYS A 1 85 ? 7.938 4.531 -2.418 1.00 95.88 85 LYS A C 1
ATOM 704 O O . LYS A 1 85 ? 7.032 4.611 -3.245 1.00 95.88 85 LYS A O 1
ATOM 709 N N . VAL A 1 86 ? 7.837 3.802 -1.312 1.00 97.62 86 VAL A N 1
ATOM 710 C CA . VAL A 1 86 ? 6.646 3.025 -0.959 1.00 97.62 86 VAL A CA 1
ATOM 711 C C . VAL A 1 86 ? 5.940 3.717 0.195 1.00 97.62 86 VAL A C 1
ATOM 713 O O . VAL A 1 86 ? 6.562 4.048 1.204 1.00 97.62 86 VAL A O 1
ATOM 716 N N . THR A 1 87 ? 4.640 3.942 0.039 1.00 97.62 87 THR A N 1
ATOM 717 C CA . THR A 1 87 ? 3.779 4.557 1.052 1.00 97.62 87 THR A CA 1
ATOM 718 C C . THR A 1 87 ? 2.701 3.575 1.478 1.00 97.62 87 THR A C 1
ATOM 720 O O . THR A 1 87 ? 2.026 2.975 0.639 1.00 97.62 87 THR A O 1
ATOM 723 N N . PHE A 1 88 ? 2.529 3.438 2.785 1.00 98.19 88 PHE A N 1
ATOM 724 C CA . PHE A 1 88 ? 1.444 2.708 3.414 1.00 98.19 88 PHE A CA 1
ATOM 725 C C . PHE A 1 88 ? 0.443 3.678 4.024 1.00 98.19 88 PHE A C 1
ATOM 727 O O . PHE A 1 88 ? 0.817 4.715 4.568 1.00 98.19 88 PHE A O 1
ATOM 734 N N . CYS A 1 89 ? -0.830 3.314 3.947 1.00 97.94 89 CYS A N 1
ATOM 735 C CA . CYS A 1 89 ? -1.929 4.046 4.548 1.00 97.94 89 CYS A CA 1
ATOM 736 C C . CYS A 1 89 ? -2.882 3.053 5.218 1.00 97.94 89 CYS A C 1
ATOM 738 O O . CYS A 1 89 ? -3.394 2.153 4.554 1.00 97.94 89 CYS A O 1
ATOM 740 N N . LEU A 1 90 ? -3.107 3.198 6.521 1.00 98.25 90 LEU A N 1
ATOM 741 C CA . LEU A 1 90 ? -4.188 2.525 7.236 1.00 98.25 90 LEU A CA 1
ATOM 742 C C . LEU A 1 90 ? -5.384 3.474 7.288 1.00 98.25 90 LEU A C 1
ATOM 744 O O . LEU A 1 90 ? -5.286 4.573 7.838 1.00 98.25 90 LEU A O 1
ATOM 748 N N . TYR A 1 91 ? -6.500 3.044 6.704 1.00 97.81 91 TYR A N 1
ATOM 749 C CA . TYR A 1 91 ? -7.698 3.867 6.624 1.00 97.81 91 TYR A CA 1
ATOM 750 C C . TYR A 1 91 ? -8.399 3.963 7.977 1.00 97.81 91 TYR A C 1
ATOM 752 O O . TYR A 1 91 ? -8.809 2.961 8.562 1.00 97.81 91 TYR A O 1
ATOM 760 N N . ASP A 1 92 ? -8.587 5.200 8.415 1.00 96.38 92 ASP A N 1
ATOM 761 C CA . ASP A 1 92 ? -9.647 5.581 9.343 1.00 96.38 92 ASP A CA 1
ATOM 762 C C . ASP A 1 92 ? -10.988 5.515 8.594 1.00 96.38 92 ASP A C 1
ATOM 764 O O . ASP A 1 92 ? -11.155 6.153 7.552 1.00 96.38 92 ASP A O 1
ATOM 768 N N . GLN A 1 93 ? -11.916 4.708 9.107 1.00 96.50 93 GLN A N 1
ATOM 769 C CA . GLN A 1 93 ? -13.224 4.444 8.505 1.00 96.50 93 GLN A CA 1
ATOM 770 C C . GLN A 1 93 ? -14.333 5.366 9.047 1.00 96.50 93 GLN A C 1
ATOM 772 O O . GLN A 1 93 ? -15.516 5.137 8.796 1.00 96.50 93 GLN A O 1
ATOM 777 N N . THR A 1 94 ? -13.970 6.399 9.804 1.00 94.19 94 THR A N 1
ATOM 778 C CA . THR A 1 94 ? -14.874 7.431 10.315 1.00 94.19 94 THR A CA 1
ATOM 779 C C . THR A 1 94 ? -14.883 8.666 9.402 1.00 94.19 94 THR A C 1
ATOM 781 O O . THR A 1 94 ? -13.977 8.848 8.581 1.00 94.19 94 THR A O 1
ATOM 784 N N . PRO A 1 95 ? -15.881 9.562 9.531 1.00 91.50 95 PRO A N 1
ATOM 785 C CA . PRO A 1 95 ? -15.911 10.819 8.780 1.00 91.50 95 PRO A CA 1
ATOM 786 C C . PRO A 1 95 ? -14.690 11.725 9.001 1.00 91.50 95 PRO A C 1
ATOM 788 O O . PRO A 1 95 ? -14.446 12.617 8.194 1.00 91.50 95 PRO A O 1
ATOM 791 N N . GLN A 1 96 ? -13.928 11.518 10.079 1.00 90.75 96 GLN A N 1
ATOM 792 C CA . GLN A 1 96 ? -12.739 12.297 10.411 1.00 90.75 96 GLN A CA 1
ATOM 793 C C . GLN A 1 96 ? -11.552 11.998 9.483 1.00 90.75 96 GLN A C 1
ATOM 795 O O . GLN A 1 96 ? -10.670 12.851 9.357 1.00 90.75 96 GLN A O 1
ATOM 800 N N . GLN A 1 97 ? -11.530 10.819 8.843 1.00 89.94 97 GLN A N 1
ATOM 801 C CA . GLN A 1 97 ? -10.514 10.391 7.873 1.00 89.94 97 GLN A CA 1
ATOM 802 C C . GLN A 1 97 ? -9.062 10.629 8.340 1.00 89.94 97 GLN A C 1
ATOM 804 O O . GLN A 1 97 ? -8.188 10.985 7.547 1.00 89.94 97 GLN A O 1
ATOM 809 N N . GLN A 1 98 ? -8.773 10.409 9.627 1.00 93.19 98 GLN A N 1
ATOM 810 C CA . GLN A 1 98 ? -7.432 10.533 10.208 1.00 93.19 98 GLN A CA 1
ATOM 811 C C . GLN A 1 98 ? -6.591 9.293 9.895 1.00 93.19 98 GLN A C 1
ATOM 813 O O . GLN A 1 98 ? -6.273 8.475 10.754 1.00 93.19 98 GLN A O 1
ATOM 818 N N . HIS A 1 99 ? -6.266 9.119 8.617 1.00 95.06 99 HIS A N 1
ATOM 819 C CA . HIS A 1 99 ? -5.504 7.972 8.141 1.00 95.06 99 HIS A CA 1
ATOM 820 C C . HIS A 1 99 ? -4.081 7.958 8.713 1.00 95.06 99 HIS A C 1
ATOM 822 O O . HIS A 1 99 ? -3.415 8.993 8.785 1.00 95.06 99 HIS A O 1
ATOM 828 N N . ILE A 1 100 ? -3.577 6.767 9.046 1.00 96.25 100 ILE A N 1
ATOM 829 C CA . ILE A 1 100 ? -2.179 6.598 9.456 1.00 96.25 100 ILE A CA 1
ATOM 830 C C . ILE A 1 100 ? -1.340 6.350 8.216 1.00 96.25 100 ILE A C 1
ATOM 832 O O . ILE A 1 100 ? -1.533 5.353 7.520 1.00 96.25 100 ILE A O 1
ATOM 836 N N . ILE A 1 101 ? -0.412 7.262 7.945 1.00 95.88 101 ILE A N 1
ATOM 837 C CA . ILE A 1 101 ? 0.395 7.268 6.728 1.00 95.88 101 ILE A CA 1
ATOM 838 C C . ILE A 1 101 ? 1.862 7.196 7.117 1.00 95.88 101 ILE A C 1
ATOM 840 O O . ILE A 1 101 ? 2.357 8.057 7.843 1.00 95.88 101 ILE A O 1
ATOM 844 N N . ASP A 1 102 ? 2.574 6.216 6.574 1.00 95.44 102 ASP A N 1
ATOM 845 C CA . ASP A 1 102 ? 4.026 6.156 6.693 1.00 95.44 102 ASP A CA 1
ATOM 846 C C . ASP A 1 102 ? 4.654 5.663 5.386 1.00 95.44 102 ASP A C 1
ATOM 848 O O . ASP A 1 102 ? 4.025 4.974 4.583 1.00 95.44 102 ASP A O 1
ATOM 852 N N . SER A 1 103 ? 5.885 6.080 5.120 1.00 95.25 103 SER A N 1
ATOM 853 C CA . SER A 1 103 ? 6.573 5.796 3.864 1.00 95.25 103 SER A CA 1
ATOM 854 C C . SER A 1 103 ? 8.059 5.598 4.072 1.00 95.25 103 SER A C 1
ATOM 856 O O . SER A 1 103 ? 8.688 6.257 4.902 1.00 95.25 103 SER A O 1
ATOM 858 N N . PHE A 1 104 ? 8.635 4.741 3.238 1.00 94.81 104 PHE A N 1
ATOM 859 C CA . PHE A 1 104 ? 10.067 4.498 3.206 1.00 94.81 104 PHE A CA 1
ATOM 860 C C . PHE A 1 104 ? 10.584 4.551 1.766 1.00 94.81 104 PHE A C 1
ATOM 862 O O . PHE A 1 104 ? 9.854 4.297 0.802 1.00 94.81 104 PHE A O 1
ATOM 869 N N . ARG A 1 105 ? 11.866 4.891 1.618 1.00 94.69 105 ARG A N 1
ATOM 870 C CA . ARG A 1 105 ? 12.596 4.694 0.364 1.00 94.69 105 ARG A CA 1
ATOM 871 C C . ARG A 1 105 ? 13.389 3.388 0.464 1.00 94.69 105 ARG A C 1
ATOM 873 O O . ARG A 1 105 ? 14.045 3.189 1.488 1.00 94.69 105 ARG A O 1
ATOM 880 N N . PRO A 1 106 ? 13.307 2.498 -0.539 1.00 94.94 106 PRO A N 1
ATOM 881 C CA . PRO A 1 106 ? 14.102 1.278 -0.586 1.00 94.94 106 PRO A CA 1
ATOM 882 C C . PRO A 1 106 ? 15.597 1.530 -0.369 1.00 94.94 106 PRO A C 1
ATOM 884 O O . PRO A 1 106 ? 16.172 2.439 -0.964 1.00 94.94 106 PRO A O 1
ATOM 887 N N . ASP A 1 107 ? 16.243 0.694 0.443 1.00 94.75 107 ASP A N 1
ATOM 888 C CA . ASP A 1 107 ? 17.704 0.641 0.491 1.00 94.75 107 ASP A CA 1
ATOM 889 C C . ASP A 1 107 ? 18.213 -0.190 -0.691 1.00 94.75 107 ASP A C 1
ATOM 891 O O . ASP A 1 107 ? 18.094 -1.416 -0.702 1.00 94.75 107 ASP A O 1
ATOM 895 N N . ILE A 1 108 ? 18.815 0.474 -1.676 1.00 94.44 108 ILE A N 1
ATOM 896 C CA . ILE A 1 108 ? 19.329 -0.158 -2.897 1.00 94.44 108 ILE A CA 1
ATOM 897 C C . ILE A 1 108 ? 20.423 -1.204 -2.649 1.00 94.44 108 ILE A C 1
ATOM 899 O O . ILE A 1 108 ? 20.720 -1.982 -3.553 1.00 94.44 108 ILE A O 1
ATOM 903 N N . LYS A 1 109 ? 21.033 -1.236 -1.457 1.00 96.38 109 LYS A N 1
ATOM 904 C CA . LYS A 1 109 ? 22.011 -2.263 -1.069 1.00 96.38 109 LYS A CA 1
ATOM 905 C C . LYS A 1 109 ? 21.344 -3.521 -0.513 1.00 96.38 109 LYS A C 1
ATOM 907 O O . LYS A 1 109 ? 21.975 -4.573 -0.449 1.00 96.38 109 LYS A O 1
ATOM 912 N N . SER A 1 110 ? 20.075 -3.436 -0.121 1.00 97.06 110 SER A N 1
ATOM 913 C CA . SER A 1 110 ? 19.332 -4.556 0.444 1.00 97.06 110 SER A CA 1
ATOM 914 C C . SER A 1 110 ? 18.951 -5.580 -0.624 1.00 97.06 110 SER A C 1
ATOM 916 O O . SER A 1 110 ? 18.500 -5.234 -1.720 1.00 97.06 110 SER A O 1
ATOM 918 N N . ASN A 1 111 ? 19.045 -6.863 -0.267 1.00 96.94 111 ASN A N 1
ATOM 919 C CA . ASN A 1 111 ? 18.585 -7.974 -1.106 1.00 96.94 111 ASN A CA 1
ATOM 920 C C . ASN A 1 111 ? 17.070 -7.935 -1.372 1.00 96.94 111 ASN A C 1
ATOM 922 O O . ASN A 1 111 ? 16.613 -8.480 -2.372 1.00 96.94 111 ASN A O 1
ATOM 926 N N . SER A 1 112 ? 16.297 -7.254 -0.521 1.00 97.88 112 SER A N 1
ATOM 927 C CA . SER A 1 112 ? 14.841 -7.112 -0.646 1.00 97.88 112 SER A CA 1
ATOM 928 C C . SER A 1 112 ? 14.408 -6.411 -1.939 1.00 97.88 112 SER A C 1
ATOM 930 O O . SER A 1 112 ? 13.319 -6.670 -2.452 1.00 97.88 112 SER A O 1
ATOM 932 N N . PHE A 1 113 ? 15.272 -5.558 -2.497 1.00 98.25 113 PHE A N 1
ATOM 933 C CA . PHE A 1 113 ? 14.960 -4.711 -3.652 1.00 98.25 113 PHE A CA 1
ATOM 934 C C . PHE A 1 113 ? 15.803 -5.026 -4.892 1.00 98.25 113 PHE A C 1
ATOM 936 O O . PHE A 1 113 ? 15.687 -4.348 -5.911 1.00 98.25 113 PHE A O 1
ATOM 943 N N . GLN A 1 114 ? 16.633 -6.069 -4.838 1.00 98.25 114 GLN A N 1
ATOM 944 C CA . GLN A 1 114 ? 17.331 -6.572 -6.022 1.00 98.25 114 GLN A CA 1
ATOM 945 C C . GLN A 1 114 ? 16.359 -7.284 -6.964 1.00 98.25 114 GLN A C 1
ATOM 947 O O . GLN A 1 114 ? 15.244 -7.642 -6.576 1.00 98.25 114 GLN A O 1
ATOM 952 N N . ARG A 1 115 ? 16.803 -7.542 -8.19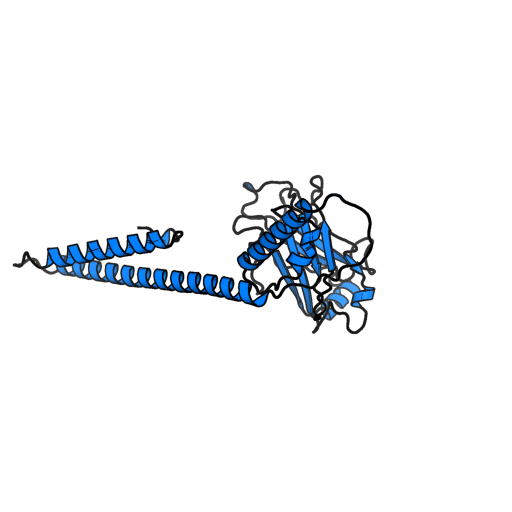8 1.00 98.19 115 ARG A N 1
ATOM 953 C CA . ARG A 1 115 ? 16.044 -8.368 -9.143 1.00 98.19 115 ARG A CA 1
ATOM 954 C C . ARG A 1 115 ? 15.691 -9.723 -8.505 1.00 98.19 115 ARG A C 1
ATOM 956 O O . ARG A 1 115 ? 16.620 -10.439 -8.113 1.00 98.19 115 ARG A O 1
ATOM 963 N N . PRO A 1 116 ? 14.399 -10.093 -8.418 1.00 98.06 116 PRO A N 1
ATOM 964 C CA . PRO A 1 116 ? 13.993 -11.349 -7.806 1.00 98.06 116 PRO A CA 1
ATOM 965 C C . PRO A 1 116 ? 14.612 -12.571 -8.483 1.00 98.06 116 PRO A C 1
ATOM 967 O O . PRO A 1 116 ? 14.608 -12.703 -9.708 1.00 98.06 116 PRO A O 1
ATOM 970 N N . ARG A 1 117 ? 15.148 -13.480 -7.662 1.00 95.81 117 ARG A N 1
ATOM 971 C CA . ARG A 1 117 ? 15.659 -14.797 -8.092 1.00 95.81 117 ARG A CA 1
ATOM 972 C C . ARG A 1 117 ? 14.711 -15.937 -7.707 1.00 95.81 117 ARG A C 1
ATOM 974 O O . ARG A 1 117 ? 14.676 -16.964 -8.376 1.00 95.81 117 ARG A O 1
ATOM 981 N N . SER A 1 118 ? 13.924 -15.727 -6.657 1.00 96.12 118 SER A N 1
ATOM 982 C CA . SER A 1 118 ? 12.832 -16.574 -6.164 1.00 96.12 118 SER A CA 1
ATOM 983 C C . SER A 1 118 ? 11.478 -15.911 -6.427 1.00 96.12 118 SER A C 1
ATOM 985 O O . SER A 1 118 ? 11.428 -14.751 -6.823 1.00 96.12 118 SER A O 1
ATOM 987 N N . GLU A 1 119 ? 10.374 -16.618 -6.169 1.00 97.44 119 GLU A N 1
ATOM 988 C CA . GLU A 1 119 ? 9.005 -16.075 -6.289 1.00 97.44 119 GLU A CA 1
ATOM 989 C C . GLU A 1 119 ? 8.811 -14.734 -5.564 1.00 97.44 119 GLU A C 1
ATOM 991 O O . GLU A 1 119 ? 8.113 -13.841 -6.048 1.00 97.44 119 GLU A O 1
ATOM 996 N N . MET A 1 120 ? 9.437 -14.585 -4.398 1.00 97.81 120 MET A N 1
ATOM 997 C CA . MET A 1 120 ? 9.389 -13.380 -3.577 1.00 97.81 120 MET A CA 1
ATOM 998 C C . MET A 1 120 ? 10.779 -13.072 -3.033 1.00 97.81 120 MET A C 1
ATOM 1000 O O . MET A 1 120 ? 11.513 -13.990 -2.653 1.00 97.81 120 MET A O 1
ATOM 1004 N N . ASN A 1 121 ? 11.108 -11.786 -2.959 1.00 98.19 121 ASN A N 1
ATOM 1005 C CA . ASN A 1 121 ? 12.229 -11.307 -2.163 1.00 98.19 121 ASN A CA 1
ATOM 1006 C C . ASN A 1 121 ? 11.870 -11.284 -0.670 1.00 98.19 121 ASN A C 1
ATOM 1008 O O . ASN A 1 121 ? 10.712 -11.454 -0.273 1.00 98.19 121 ASN A O 1
ATOM 1012 N N . ILE A 1 122 ? 12.880 -11.037 0.165 1.00 97.12 122 ILE A N 1
ATOM 1013 C CA . ILE A 1 122 ? 12.686 -10.776 1.593 1.00 97.12 122 ILE A CA 1
ATOM 1014 C C . ILE A 1 122 ? 11.827 -9.513 1.751 1.00 97.12 122 ILE A C 1
ATOM 1016 O O . ILE A 1 122 ? 12.024 -8.516 1.058 1.00 97.12 122 ILE A O 1
ATOM 1020 N N . ALA A 1 123 ? 10.845 -9.577 2.649 1.00 97.62 123 ALA A N 1
ATOM 1021 C CA . ALA A 1 123 ? 9.953 -8.459 2.922 1.00 97.62 123 ALA A CA 1
ATOM 1022 C C . ALA A 1 123 ? 10.715 -7.305 3.598 1.00 97.62 123 ALA A C 1
ATOM 1024 O O . ALA A 1 123 ? 11.579 -7.535 4.442 1.00 97.62 123 ALA A O 1
ATOM 1025 N N . SER A 1 124 ? 10.382 -6.063 3.254 1.00 97.81 124 SER A N 1
ATOM 1026 C CA . SER A 1 124 ? 10.977 -4.863 3.853 1.00 97.81 124 SER A CA 1
ATOM 1027 C C . SER A 1 124 ? 9.925 -3.768 4.015 1.00 97.81 124 SER A C 1
ATOM 1029 O O . SER A 1 124 ? 9.000 -3.669 3.215 1.00 97.81 124 SER A O 1
ATOM 1031 N N . GLY A 1 125 ? 10.001 -2.988 5.090 1.00 96.75 125 GLY A N 1
ATOM 1032 C CA . GLY A 1 125 ? 8.932 -2.073 5.480 1.00 96.75 125 GLY A CA 1
ATOM 1033 C C . GLY A 1 125 ? 9.088 -1.588 6.911 1.00 96.75 125 GLY A C 1
ATOM 1034 O O . GLY A 1 125 ? 10.203 -1.312 7.344 1.00 96.75 125 GLY A O 1
ATOM 1035 N N . ILE A 1 126 ? 7.974 -1.469 7.632 1.00 97.56 126 ILE A N 1
ATOM 1036 C CA . ILE A 1 126 ? 7.882 -0.692 8.870 1.00 97.56 126 ILE A CA 1
ATOM 1037 C C . ILE A 1 126 ? 7.466 -1.624 10.020 1.00 97.56 126 ILE A C 1
ATOM 1039 O O . ILE A 1 126 ? 6.280 -1.940 10.160 1.00 97.56 126 ILE A O 1
ATOM 1043 N N . PRO A 1 127 ? 8.418 -2.086 10.861 1.00 97.06 127 PRO A N 1
ATOM 1044 C CA . PRO A 1 127 ? 8.111 -2.981 11.976 1.00 97.06 127 PRO A CA 1
ATOM 1045 C C . PRO A 1 127 ? 7.131 -2.371 12.984 1.00 97.06 127 PRO A C 1
ATOM 1047 O O . PRO A 1 127 ? 6.216 -3.043 13.445 1.00 97.06 127 PRO A O 1
ATOM 1050 N N . LYS A 1 128 ? 7.282 -1.084 13.307 1.00 97.12 128 LYS A N 1
ATOM 1051 C CA . LYS A 1 128 ? 6.420 -0.367 14.259 1.00 97.12 128 LYS A CA 1
ATOM 1052 C C . LYS A 1 128 ? 5.422 0.531 13.529 1.00 97.12 128 LYS A C 1
ATOM 1054 O O . LYS A 1 128 ? 5.409 1.733 13.751 1.00 97.12 128 LYS A O 1
ATOM 1059 N N . PHE A 1 129 ? 4.634 -0.045 12.621 1.00 97.56 129 PHE A N 1
ATOM 1060 C CA . PHE A 1 129 ? 3.732 0.732 11.766 1.00 97.56 129 PHE A CA 1
ATOM 1061 C C . PHE A 1 129 ? 2.541 1.313 12.538 1.00 97.56 129 PHE A C 1
ATOM 1063 O O . PHE A 1 129 ? 2.231 2.489 12.382 1.00 97.56 129 PHE A O 1
ATOM 1070 N N . PHE A 1 130 ? 1.884 0.516 13.390 1.00 97.25 130 PHE A N 1
ATOM 1071 C CA . PHE A 1 130 ? 0.737 0.997 14.166 1.00 97.25 130 PHE A CA 1
ATOM 1072 C C . PHE A 1 130 ? 0.657 0.347 15.558 1.00 97.25 130 PHE A C 1
ATOM 1074 O O . PHE A 1 130 ? 0.749 -0.877 15.635 1.00 97.25 130 PHE A O 1
ATOM 1081 N N . PRO A 1 131 ? 0.498 1.100 16.665 1.00 97.44 131 PRO A N 1
ATOM 1082 C CA . PRO A 1 131 ? 0.443 0.521 18.011 1.00 97.44 131 PRO A CA 1
ATOM 1083 C C . PRO A 1 131 ? -0.768 -0.399 18.213 1.00 97.44 131 PRO A C 1
ATOM 1085 O O . PRO A 1 131 ? -1.898 -0.024 17.903 1.00 97.44 131 PRO A O 1
ATOM 1088 N N . LEU A 1 132 ? -0.560 -1.582 18.805 1.00 95.81 132 LEU A N 1
ATOM 1089 C CA . LEU A 1 132 ? -1.666 -2.512 19.086 1.00 95.81 132 LEU A CA 1
ATOM 1090 C C . LEU A 1 132 ? -2.632 -1.969 20.135 1.00 95.81 132 LEU A C 1
ATOM 1092 O O . LEU A 1 132 ? -3.822 -2.262 20.066 1.00 95.81 132 LEU A O 1
ATOM 1096 N N . THR A 1 133 ? -2.149 -1.128 21.049 1.00 94.31 133 THR A N 1
ATOM 1097 C CA . THR A 1 133 ? -2.985 -0.465 22.055 1.00 94.31 133 THR A CA 1
ATOM 1098 C C . THR A 1 133 ? -4.105 0.359 21.424 1.00 94.31 133 THR A C 1
ATOM 1100 O O . THR A 1 133 ? -5.191 0.416 21.983 1.00 94.31 133 THR A O 1
ATOM 1103 N N . MET A 1 134 ? -3.881 0.945 20.243 1.00 94.00 134 MET A N 1
ATOM 1104 C CA . MET A 1 134 ? -4.897 1.712 19.514 1.00 94.00 134 MET A CA 1
ATOM 1105 C C . MET A 1 134 ? -5.921 0.811 18.809 1.00 94.00 134 MET A C 1
ATOM 1107 O O . MET A 1 134 ? -7.081 1.183 18.687 1.00 94.00 134 MET A O 1
ATOM 1111 N N . ILE A 1 135 ? -5.520 -0.383 18.358 1.00 91.75 135 ILE A N 1
ATOM 1112 C CA . ILE A 1 135 ? -6.444 -1.386 17.794 1.00 91.75 135 ILE A CA 1
ATOM 1113 C C . ILE A 1 135 ? -7.318 -2.007 18.887 1.00 91.75 135 ILE A C 1
ATOM 1115 O O . ILE A 1 135 ? -8.486 -2.296 18.657 1.00 91.75 135 ILE A O 1
ATOM 1119 N N . GLN A 1 136 ? -6.751 -2.236 20.070 1.00 88.81 136 GLN A N 1
ATOM 1120 C CA . GLN A 1 136 ? -7.432 -2.885 21.194 1.00 88.81 136 GLN A CA 1
ATOM 1121 C C . GLN A 1 136 ? -8.469 -1.985 21.876 1.00 88.81 136 GLN A C 1
ATOM 1123 O O . GLN A 1 136 ? -9.285 -2.482 22.648 1.00 88.81 136 GLN A O 1
ATOM 1128 N N . GLN A 1 137 ? -8.441 -0.677 21.608 1.00 92.56 137 GLN A N 1
ATOM 1129 C CA . GLN A 1 137 ? -9.451 0.248 22.105 1.00 92.56 137 GLN A CA 1
ATOM 1130 C C . GLN A 1 137 ? -10.824 -0.082 21.515 1.00 92.56 137 GLN A C 1
ATOM 1132 O O . GLN A 1 137 ? -10.982 -0.308 20.308 1.00 92.56 137 GLN A O 1
ATOM 1137 N N . GLU A 1 138 ? -11.831 -0.079 22.383 1.00 89.94 138 GLU A N 1
ATOM 1138 C CA . GLU A 1 138 ? -13.219 -0.212 21.969 1.00 89.94 138 GLU A CA 1
ATOM 1139 C C . GLU A 1 138 ? -13.600 0.953 21.048 1.00 89.94 138 GLU A C 1
ATOM 1141 O O . GLU A 1 138 ? -13.260 2.109 21.297 1.00 89.94 138 GLU A O 1
ATOM 1146 N N . GLY A 1 139 ? -14.274 0.639 19.941 1.00 90.19 139 GLY A N 1
ATOM 1147 C CA . GLY A 1 139 ? -14.668 1.646 18.960 1.00 90.19 139 GLY A CA 1
ATOM 1148 C C . GLY A 1 139 ? -13.517 2.224 18.132 1.00 90.19 139 GLY A C 1
ATOM 1149 O O . GLY A 1 139 ? -13.712 3.278 17.525 1.00 90.19 139 GLY A O 1
ATOM 1150 N N . ASN A 1 140 ? -12.348 1.564 18.070 1.00 94.06 140 ASN A N 1
ATOM 1151 C CA . ASN A 1 140 ? -11.238 2.037 17.242 1.00 94.06 140 ASN A CA 1
ATOM 1152 C C . ASN A 1 140 ? -11.693 2.315 15.787 1.00 94.06 140 ASN A C 1
ATOM 1154 O O . ASN A 1 140 ? -12.461 1.541 15.207 1.00 94.06 140 ASN A O 1
ATOM 1158 N N . PRO A 1 141 ? -11.226 3.412 15.171 1.00 96.31 141 PRO A N 1
ATOM 1159 C CA . PRO A 1 141 ? -11.730 3.845 13.870 1.00 96.31 141 PRO A CA 1
ATOM 1160 C C . PRO A 1 141 ? -11.183 3.025 12.689 1.00 96.31 141 PRO A C 1
ATOM 1162 O O . PRO A 1 141 ? -11.687 3.130 11.570 1.00 96.31 141 PRO A O 1
ATOM 1165 N N . TYR A 1 142 ? -10.149 2.213 12.917 1.00 97.81 142 TYR A N 1
ATOM 1166 C CA . TYR A 1 142 ? -9.407 1.508 11.869 1.00 97.81 142 TYR A CA 1
ATOM 1167 C C . TYR A 1 142 ? -9.962 0.110 11.574 1.00 97.81 142 TYR A C 1
ATOM 1169 O O . TYR A 1 142 ? -9.746 -0.417 10.479 1.00 97.81 142 TYR A O 1
ATOM 1177 N N . VAL A 1 143 ? -10.707 -0.476 12.517 1.00 97.75 143 VAL A N 1
ATOM 1178 C CA . VAL A 1 143 ? -11.415 -1.751 12.367 1.00 97.75 143 VAL A CA 1
ATOM 1179 C C . VAL A 1 143 ? -12.904 -1.526 12.599 1.00 97.75 143 VAL A C 1
ATOM 1181 O O . VAL A 1 143 ? -13.350 -1.247 13.708 1.00 97.75 143 VAL A O 1
ATOM 1184 N N . ARG A 1 144 ? -13.696 -1.680 11.541 1.00 96.62 144 ARG A N 1
ATOM 1185 C CA . ARG A 1 144 ? -15.156 -1.541 11.564 1.00 96.62 144 ARG A CA 1
ATOM 1186 C C . ARG A 1 144 ? -15.760 -2.760 10.897 1.00 96.62 144 ARG A C 1
ATOM 1188 O O . ARG A 1 144 ? -15.214 -3.231 9.905 1.00 96.62 144 ARG A O 1
ATOM 1195 N N . GLU A 1 145 ? -16.845 -3.288 11.463 1.00 96.12 145 GLU A N 1
ATOM 1196 C CA . GLU A 1 145 ? -17.527 -4.476 10.917 1.00 96.12 145 GLU A CA 1
ATOM 1197 C C . GLU A 1 145 ? -16.544 -5.629 10.641 1.00 96.12 145 GLU A C 1
ATOM 1199 O O . GLU A 1 145 ? -16.514 -6.224 9.563 1.00 96.12 145 GLU A O 1
ATOM 1204 N N . ASP A 1 146 ? -15.655 -5.873 11.611 1.00 96.81 146 ASP A N 1
ATOM 1205 C CA . ASP A 1 146 ? -14.604 -6.895 11.537 1.00 96.81 146 ASP A CA 1
ATOM 1206 C C . ASP A 1 146 ? -13.695 -6.788 10.289 1.00 96.81 146 ASP A C 1
ATOM 1208 O O . ASP A 1 146 ? -13.158 -7.776 9.775 1.00 96.81 146 ASP A O 1
ATOM 1212 N N . THR A 1 147 ? -13.539 -5.563 9.776 1.00 98.06 147 THR A N 1
ATOM 1213 C CA . THR A 1 147 ? -12.825 -5.263 8.537 1.00 98.06 147 THR A CA 1
ATOM 1214 C C . THR A 1 147 ? -11.848 -4.101 8.714 1.00 98.06 147 THR A C 1
ATOM 1216 O O . THR A 1 147 ? -12.174 -3.063 9.288 1.00 98.06 147 THR A O 1
ATOM 1219 N N . MET A 1 148 ? -10.650 -4.263 8.153 1.00 98.25 148 MET A N 1
ATOM 1220 C CA . MET A 1 148 ? -9.598 -3.249 8.051 1.00 98.25 148 MET A CA 1
ATOM 1221 C C . MET A 1 148 ? -9.262 -2.982 6.577 1.00 98.25 148 MET A C 1
ATOM 1223 O O . MET A 1 148 ? -9.299 -3.900 5.753 1.00 98.25 148 MET A O 1
ATOM 1227 N N . PHE A 1 149 ? -8.877 -1.748 6.242 1.00 98.19 149 PHE A N 1
ATOM 1228 C CA . PHE A 1 149 ? -8.393 -1.389 4.907 1.00 98.19 149 PHE A CA 1
ATOM 1229 C C . PHE A 1 149 ? -6.988 -0.791 4.962 1.00 98.19 149 PHE A C 1
ATOM 1231 O O . PHE A 1 149 ? -6.743 0.188 5.665 1.00 98.19 149 PHE A O 1
ATOM 1238 N N . ILE A 1 150 ? -6.077 -1.355 4.169 1.00 98.38 150 ILE A N 1
ATOM 1239 C CA . ILE A 1 150 ? -4.715 -0.842 3.992 1.00 98.38 150 ILE A CA 1
ATOM 1240 C C . ILE A 1 150 ? -4.511 -0.478 2.525 1.00 98.38 150 ILE A C 1
ATOM 1242 O O . ILE A 1 150 ? -4.745 -1.309 1.648 1.00 98.38 150 ILE A O 1
ATOM 1246 N N . LYS A 1 151 ? -4.030 0.736 2.246 1.00 97.44 151 LYS A N 1
ATOM 1247 C CA . LYS A 1 151 ? -3.541 1.126 0.922 1.00 97.44 151 LYS A CA 1
ATOM 1248 C C . LYS A 1 151 ? -2.022 1.059 0.864 1.00 97.44 151 LYS A C 1
ATOM 1250 O O . LYS A 1 151 ? -1.331 1.527 1.766 1.00 97.44 151 LYS A O 1
ATOM 1255 N N . VAL A 1 152 ? -1.513 0.487 -0.221 1.00 97.81 152 VAL A N 1
ATOM 1256 C CA . VAL A 1 152 ? -0.099 0.546 -0.603 1.00 97.81 152 VAL A CA 1
ATOM 1257 C C . VAL A 1 152 ? -0.003 1.348 -1.887 1.00 97.81 152 VAL A C 1
ATOM 1259 O O . VAL A 1 152 ? -0.800 1.145 -2.801 1.00 97.81 152 VAL A O 1
ATOM 1262 N N . MET A 1 153 ? 0.958 2.258 -1.954 1.00 95.81 153 MET A N 1
ATOM 1263 C CA . MET A 1 153 ? 1.207 3.088 -3.125 1.00 95.81 153 MET A CA 1
ATOM 1264 C C . MET A 1 153 ? 2.702 3.135 -3.406 1.00 95.81 153 MET A C 1
ATOM 1266 O O . MET A 1 153 ? 3.493 3.459 -2.516 1.00 95.81 153 MET A O 1
ATOM 1270 N N . VAL A 1 154 ? 3.076 2.816 -4.640 1.00 96.38 154 VAL A N 1
ATOM 1271 C CA . VAL A 1 154 ? 4.430 3.016 -5.152 1.00 96.38 154 VAL A CA 1
ATOM 1272 C C . VAL A 1 154 ? 4.460 4.316 -5.934 1.00 96.38 154 VAL A C 1
ATOM 1274 O O . VAL A 1 154 ? 3.670 4.520 -6.850 1.00 96.38 154 VAL A O 1
ATOM 1277 N N . ASP A 1 155 ? 5.362 5.197 -5.535 1.00 91.31 155 ASP A N 1
ATOM 1278 C CA . ASP A 1 155 ? 5.510 6.525 -6.106 1.00 91.31 155 ASP A CA 1
ATOM 1279 C C . ASP A 1 155 ? 6.619 6.523 -7.163 1.00 91.31 155 ASP A C 1
ATOM 1281 O O . ASP A 1 155 ? 7.804 6.393 -6.839 1.00 91.31 155 ASP A O 1
ATOM 1285 N N . PHE A 1 156 ? 6.203 6.633 -8.425 1.00 87.44 156 PHE A N 1
ATOM 1286 C CA . PHE A 1 156 ? 7.084 6.683 -9.595 1.00 87.44 156 PHE A CA 1
ATOM 1287 C C . PHE A 1 156 ? 7.456 8.112 -10.009 1.00 87.44 156 PHE A C 1
ATOM 1289 O O . PHE A 1 156 ? 8.391 8.272 -10.790 1.00 87.44 156 PHE A O 1
ATOM 1296 N N . ASP A 1 157 ? 6.772 9.120 -9.457 1.00 84.31 157 ASP A N 1
ATOM 1297 C CA . ASP A 1 157 ? 6.909 10.535 -9.827 1.00 84.31 157 ASP A CA 1
ATOM 1298 C C . ASP A 1 157 ? 7.612 11.364 -8.734 1.00 84.31 157 ASP A C 1
ATOM 1300 O O . ASP A 1 157 ? 7.715 12.585 -8.837 1.00 84.31 157 ASP A O 1
ATOM 1304 N N . ASP A 1 158 ? 8.085 10.709 -7.667 1.00 80.31 158 ASP A N 1
ATOM 1305 C CA . ASP A 1 158 ? 8.714 11.338 -6.501 1.00 80.31 158 ASP A CA 1
ATOM 1306 C C . ASP A 1 158 ? 7.853 12.449 -5.865 1.00 80.31 158 ASP A C 1
ATOM 1308 O O . ASP A 1 158 ? 8.342 13.507 -5.457 1.00 80.31 158 ASP A O 1
ATOM 1312 N N . MET A 1 159 ? 6.556 12.177 -5.704 1.00 82.94 159 MET A N 1
ATOM 1313 C CA . MET A 1 159 ? 5.586 13.083 -5.091 1.00 82.94 159 MET A CA 1
ATOM 1314 C C . MET A 1 159 ? 6.085 13.663 -3.747 1.00 82.94 159 MET A C 1
ATOM 1316 O O . MET A 1 159 ? 6.482 12.915 -2.840 1.00 82.94 159 MET A O 1
ATOM 1320 N N . PRO A 1 160 ? 6.004 14.992 -3.541 1.00 84.19 160 PRO A N 1
ATOM 1321 C CA . PRO A 1 160 ? 6.335 15.620 -2.265 1.00 84.19 160 PRO A CA 1
ATOM 1322 C C . PRO A 1 160 ? 5.570 15.007 -1.082 1.00 84.19 160 PRO A C 1
ATOM 1324 O O . PRO A 1 160 ? 4.355 14.821 -1.138 1.00 84.19 160 PRO A O 1
ATOM 1327 N N . ARG A 1 161 ? 6.257 14.750 0.044 1.00 84.44 161 ARG A N 1
ATOM 1328 C CA . ARG A 1 161 ? 5.635 14.176 1.260 1.00 84.44 161 ARG A CA 1
ATOM 1329 C C . ARG A 1 161 ? 4.449 15.015 1.761 1.00 84.44 161 ARG A C 1
ATOM 1331 O O . ARG A 1 161 ? 3.488 14.462 2.281 1.00 84.44 161 ARG A O 1
ATOM 1338 N N . THR A 1 162 ? 4.492 16.331 1.563 1.00 86.75 162 THR A N 1
ATOM 1339 C CA . THR A 1 162 ? 3.434 17.277 1.955 1.00 86.75 162 THR A CA 1
ATOM 1340 C C . THR A 1 162 ? 2.126 17.103 1.177 1.00 86.75 162 THR A C 1
ATOM 1342 O O . THR A 1 162 ? 1.081 17.551 1.651 1.00 86.75 162 THR A O 1
ATOM 1345 N N . LEU A 1 163 ? 2.157 16.461 0.005 1.00 88.56 163 LEU A N 1
ATOM 1346 C CA . LEU A 1 163 ? 0.974 16.157 -0.805 1.00 88.56 163 LEU A CA 1
ATOM 1347 C C . LEU A 1 163 ? 0.340 14.806 -0.466 1.00 88.56 163 LEU A C 1
ATOM 1349 O O . LEU A 1 163 ? -0.826 14.598 -0.791 1.00 88.56 163 LEU A O 1
ATOM 1353 N N . LEU A 1 164 ? 1.057 13.914 0.227 1.00 86.94 164 LEU A N 1
ATOM 1354 C CA . LEU A 1 164 ? 0.550 12.579 0.560 1.00 86.94 164 LEU A CA 1
ATOM 1355 C C . LEU A 1 164 ? -0.782 12.603 1.327 1.00 86.94 164 LEU A C 1
ATOM 1357 O O . LEU A 1 164 ? -1.662 11.836 0.938 1.00 86.94 164 LEU A O 1
ATOM 1361 N N . PRO A 1 165 ? -1.000 13.471 2.342 1.00 88.44 165 PRO A N 1
ATOM 1362 C CA . PRO A 1 165 ? -2.290 13.524 3.031 1.00 88.44 165 PRO A CA 1
ATOM 1363 C C . PRO A 1 165 ? -3.452 13.858 2.091 1.00 88.44 165 PRO A C 1
ATOM 1365 O O . PRO A 1 165 ? -4.521 13.277 2.222 1.00 88.44 165 PRO A O 1
ATOM 1368 N N . TYR A 1 166 ? -3.228 14.742 1.111 1.00 90.00 166 TYR A N 1
ATOM 1369 C CA . TYR A 1 166 ? -4.236 15.088 0.109 1.00 90.00 166 TYR A CA 1
ATOM 1370 C C . TYR A 1 166 ? -4.488 13.925 -0.857 1.00 90.00 166 TYR A C 1
ATOM 1372 O O . TYR A 1 166 ? -5.624 13.513 -1.047 1.00 90.00 166 TYR A O 1
ATOM 1380 N N . ALA A 1 167 ? -3.431 13.346 -1.434 1.00 89.69 167 ALA A N 1
ATOM 1381 C CA . ALA A 1 167 ? -3.559 12.236 -2.379 1.00 89.69 167 ALA A CA 1
ATOM 1382 C C . ALA A 1 167 ? -4.240 11.002 -1.756 1.00 89.69 167 ALA A C 1
ATOM 1384 O O . ALA A 1 167 ? -4.955 10.267 -2.438 1.00 89.69 167 ALA A O 1
ATOM 1385 N N . LEU A 1 168 ? -4.016 10.764 -0.461 1.00 89.06 168 LEU A N 1
ATOM 1386 C CA . LEU A 1 168 ? -4.579 9.629 0.269 1.00 89.06 168 LEU A CA 1
ATOM 1387 C C . LEU A 1 168 ? -5.973 9.898 0.849 1.00 89.06 168 LEU A C 1
ATOM 1389 O O . LEU A 1 168 ? -6.668 8.922 1.128 1.00 89.06 168 LEU A O 1
ATOM 1393 N N . SER A 1 169 ? -6.396 11.162 0.977 1.00 88.88 169 SER A N 1
ATOM 1394 C CA . SER A 1 169 ? -7.772 11.527 1.348 1.00 88.88 169 SER A CA 1
ATOM 1395 C C . SER A 1 169 ? -8.735 11.563 0.159 1.00 88.88 169 SER A C 1
ATOM 1397 O O . SER A 1 169 ? -9.952 11.602 0.350 1.00 88.88 169 SER A O 1
ATOM 1399 N N . LEU A 1 170 ? -8.222 11.522 -1.079 1.00 89.19 170 LEU A N 1
ATOM 1400 C CA . LEU A 1 170 ? -9.064 11.388 -2.266 1.00 89.19 170 LEU A CA 1
ATOM 1401 C C . LEU A 1 170 ? -9.933 10.133 -2.174 1.00 89.19 170 LEU A C 1
ATOM 1403 O O . LEU A 1 170 ? -9.476 9.066 -1.759 1.00 89.19 170 LEU A O 1
ATOM 1407 N N . ASN A 1 171 ? -11.183 10.254 -2.626 1.00 86.62 171 ASN A N 1
ATOM 1408 C CA . ASN A 1 171 ? -12.104 9.128 -2.660 1.00 86.62 171 ASN A CA 1
ATOM 1409 C C . ASN A 1 171 ? -11.526 8.017 -3.563 1.00 86.62 171 ASN A C 1
ATOM 1411 O O . ASN A 1 171 ? -11.417 8.222 -4.777 1.00 86.62 171 ASN A O 1
ATOM 1415 N N . PRO A 1 172 ? -11.196 6.832 -3.011 1.00 84.50 172 PRO A N 1
ATOM 1416 C CA . PRO A 1 172 ? -10.599 5.748 -3.783 1.00 84.50 172 PRO A CA 1
ATOM 1417 C C . PRO A 1 172 ? -11.535 5.181 -4.861 1.00 84.50 172 PRO A C 1
ATOM 1419 O O . PRO A 1 172 ? -11.068 4.485 -5.757 1.00 84.50 172 PRO A O 1
ATOM 1422 N N . GLY A 1 173 ? -12.840 5.472 -4.791 1.00 83.56 173 GLY A N 1
ATOM 1423 C CA . GLY A 1 173 ? -13.822 5.120 -5.815 1.00 83.56 173 GLY A CA 1
ATOM 1424 C C . GLY A 1 173 ? -13.787 6.010 -7.062 1.00 83.56 173 GLY A C 1
ATOM 1425 O O . GLY A 1 173 ? -14.464 5.699 -8.041 1.00 83.56 173 GLY A O 1
ATOM 1426 N N . LEU A 1 174 ? -13.020 7.107 -7.061 1.00 85.69 174 LEU A N 1
ATOM 1427 C CA . LEU A 1 174 ? -12.824 7.922 -8.261 1.00 85.69 174 LEU A CA 1
ATOM 1428 C C . LEU A 1 174 ? -11.967 7.169 -9.291 1.00 85.69 174 LEU A C 1
ATOM 1430 O O . LEU A 1 174 ? -11.005 6.502 -8.903 1.00 85.69 174 LEU A O 1
ATOM 1434 N N . PRO A 1 175 ? -12.236 7.309 -10.603 1.00 85.62 175 PRO A N 1
ATOM 1435 C CA . PRO A 1 175 ? -11.347 6.777 -11.631 1.00 85.62 175 PRO A CA 1
ATOM 1436 C C . PRO A 1 175 ? -9.906 7.265 -11.433 1.00 85.62 175 PRO A C 1
ATOM 1438 O O . PRO A 1 175 ? -9.686 8.431 -11.103 1.00 85.62 175 PRO A O 1
ATOM 1441 N N . ILE A 1 176 ? -8.918 6.396 -11.663 1.00 82.38 176 ILE A N 1
ATOM 1442 C CA . ILE A 1 176 ? -7.507 6.693 -11.358 1.00 82.38 176 ILE A CA 1
ATOM 1443 C C . ILE A 1 176 ? -7.000 7.972 -12.034 1.00 82.38 176 ILE A C 1
ATOM 1445 O O . ILE A 1 176 ? -6.333 8.778 -11.392 1.00 82.38 176 ILE A O 1
ATOM 1449 N N . HIS A 1 177 ? -7.379 8.226 -13.290 1.00 80.31 177 HIS A N 1
ATOM 1450 C CA . HIS A 1 177 ? -6.958 9.453 -13.966 1.00 80.31 177 HIS A CA 1
ATOM 1451 C C . HIS A 1 177 ? -7.560 10.706 -13.315 1.00 80.31 177 HIS A C 1
ATOM 1453 O O . HIS A 1 177 ? -6.948 11.763 -13.378 1.00 80.31 177 HIS A O 1
ATOM 1459 N N . ILE A 1 178 ? -8.747 10.624 -12.694 1.00 85.69 178 ILE A N 1
ATOM 1460 C CA . ILE A 1 178 ? -9.343 11.762 -11.980 1.00 85.69 178 ILE A CA 1
ATOM 1461 C C . ILE A 1 178 ? -8.516 12.026 -10.730 1.00 85.69 178 ILE A C 1
ATOM 1463 O O . ILE A 1 178 ? -8.139 13.166 -10.483 1.00 85.69 178 ILE A O 1
ATOM 1467 N N . GLN A 1 179 ? -8.156 10.972 -9.991 1.00 85.50 179 GLN A N 1
ATOM 1468 C CA . GLN A 1 179 ? -7.266 11.110 -8.838 1.00 85.50 179 GLN A CA 1
ATOM 1469 C C . GLN A 1 179 ? -5.933 11.763 -9.247 1.00 85.50 179 GLN A C 1
ATOM 1471 O O . GLN A 1 179 ? -5.490 12.709 -8.601 1.00 85.50 179 GLN A O 1
ATOM 1476 N N . GLN A 1 180 ? -5.327 11.322 -10.356 1.00 85.00 180 GLN A N 1
ATOM 1477 C CA . GLN A 1 180 ? -4.084 11.895 -10.889 1.00 85.00 180 GLN A CA 1
ATOM 1478 C C . GLN A 1 180 ? -4.230 13.369 -11.288 1.00 85.00 180 GLN A C 1
ATOM 1480 O O . GLN A 1 180 ? -3.361 14.176 -10.960 1.00 85.00 180 GLN A O 1
ATOM 1485 N N . LEU A 1 181 ? -5.326 13.740 -11.959 1.00 87.50 181 LEU A N 1
ATOM 1486 C CA . LEU A 1 181 ? -5.604 15.131 -12.329 1.00 87.50 181 LEU A CA 1
ATOM 1487 C C . LEU A 1 181 ? -5.736 16.026 -11.093 1.00 87.50 181 LEU A C 1
ATOM 1489 O O . LEU A 1 181 ? -5.093 17.072 -11.031 1.00 87.50 181 LEU A O 1
ATOM 1493 N N . MET A 1 182 ? -6.487 15.583 -10.083 1.00 89.19 182 MET A N 1
ATOM 1494 C CA . MET A 1 182 ? -6.651 16.316 -8.824 1.00 89.19 182 MET A CA 1
ATOM 1495 C C . MET A 1 182 ? -5.312 16.507 -8.099 1.00 89.19 182 MET A C 1
ATOM 1497 O O . MET A 1 182 ? -4.998 17.602 -7.636 1.00 89.19 182 MET A O 1
ATOM 1501 N N . ILE A 1 183 ? -4.483 15.458 -8.039 1.00 88.88 183 ILE A N 1
ATOM 1502 C CA . ILE A 1 183 ? -3.139 15.527 -7.444 1.00 88.88 183 ILE A CA 1
ATOM 1503 C C . ILE A 1 183 ? -2.255 16.518 -8.206 1.00 88.88 183 ILE A C 1
ATOM 1505 O O . ILE A 1 183 ? -1.564 17.329 -7.585 1.00 88.88 183 ILE A O 1
ATOM 1509 N N . LYS A 1 184 ? -2.276 16.480 -9.542 1.00 88.19 184 LYS A N 1
ATOM 1510 C CA . LYS A 1 184 ? -1.492 17.387 -10.384 1.00 88.19 184 LYS A CA 1
ATOM 1511 C C . LYS A 1 184 ? -1.891 18.847 -10.154 1.00 88.19 184 LYS A C 1
ATOM 1513 O O . LYS A 1 184 ? -1.021 19.672 -9.890 1.00 88.19 184 LYS A O 1
ATOM 1518 N N . GLN A 1 185 ? -3.188 19.148 -10.166 1.00 88.56 185 GLN A N 1
ATOM 1519 C CA . GLN A 1 185 ? -3.702 20.497 -9.910 1.00 88.56 185 GLN A CA 1
ATOM 1520 C C . GLN A 1 185 ? -3.309 21.006 -8.518 1.00 88.56 185 GLN A C 1
ATOM 1522 O O . GLN A 1 185 ? -2.845 22.136 -8.375 1.00 88.56 185 GLN A O 1
ATOM 1527 N N . GLU A 1 186 ? -3.435 20.173 -7.482 1.00 90.00 186 GLU A N 1
ATOM 1528 C CA . GLU A 1 186 ? -3.036 20.554 -6.124 1.00 90.00 186 GLU A CA 1
ATOM 1529 C C . GLU A 1 186 ? -1.522 20.801 -6.019 1.00 90.00 186 GLU A C 1
ATOM 1531 O O . GLU A 1 186 ? -1.082 21.708 -5.308 1.00 90.00 186 GLU A O 1
ATOM 1536 N N . THR A 1 187 ? -0.720 20.033 -6.759 1.00 88.06 187 THR A N 1
ATOM 1537 C CA . THR A 1 187 ? 0.732 20.235 -6.856 1.00 88.06 187 THR A CA 1
ATOM 1538 C C . THR A 1 187 ? 1.054 21.599 -7.465 1.00 88.06 187 THR A C 1
ATOM 1540 O O . THR A 1 187 ? 1.813 22.372 -6.879 1.00 88.06 187 THR A O 1
ATOM 1543 N N . GLU A 1 188 ? 0.434 21.924 -8.600 1.00 88.69 188 GLU A N 1
ATOM 1544 C CA . GLU A 1 188 ? 0.601 23.203 -9.300 1.00 88.69 188 GLU A CA 1
ATOM 1545 C C . GLU A 1 188 ? 0.148 24.385 -8.432 1.00 88.69 188 GLU A C 1
ATOM 1547 O O . GLU A 1 188 ? 0.880 25.365 -8.278 1.00 88.69 188 GLU A O 1
ATOM 1552 N N . ARG A 1 189 ? -1.013 24.264 -7.777 1.00 88.62 189 ARG A N 1
ATOM 1553 C CA . ARG A 1 189 ? -1.551 25.280 -6.865 1.00 88.62 189 ARG A CA 1
ATOM 1554 C C . ARG A 1 189 ? -0.587 25.584 -5.715 1.00 88.62 189 ARG A C 1
ATOM 1556 O O . ARG A 1 189 ? -0.380 26.748 -5.371 1.00 88.62 189 ARG A O 1
ATOM 1563 N N . ARG A 1 190 ? 0.021 24.556 -5.108 1.00 88.12 190 ARG A N 1
ATOM 1564 C CA . ARG A 1 190 ? 0.998 24.736 -4.017 1.00 88.12 190 ARG A CA 1
ATOM 1565 C C . ARG A 1 190 ? 2.313 25.339 -4.499 1.00 88.12 190 ARG A C 1
ATOM 1567 O O . ARG A 1 190 ? 2.862 26.192 -3.803 1.00 88.12 190 ARG A O 1
ATOM 1574 N N . ALA A 1 191 ? 2.792 24.943 -5.678 1.00 85.62 191 ALA A N 1
ATOM 1575 C CA . ALA A 1 191 ? 3.990 25.525 -6.277 1.00 85.62 191 ALA A CA 1
ATOM 1576 C C . ALA A 1 191 ? 3.817 27.035 -6.531 1.00 85.62 191 ALA A C 1
ATOM 1578 O O . ALA A 1 191 ? 4.698 27.828 -6.197 1.00 85.62 191 ALA A O 1
ATOM 1579 N N . GLN A 1 192 ? 2.644 27.451 -7.023 1.00 84.88 192 GLN A N 1
ATOM 1580 C CA . GLN A 1 192 ? 2.312 28.866 -7.225 1.00 84.88 192 GLN A CA 1
ATOM 1581 C C . GLN A 1 192 ? 2.284 29.652 -5.905 1.00 84.88 192 GLN A C 1
ATOM 1583 O O . GLN A 1 192 ? 2.840 30.748 -5.827 1.00 84.88 192 GLN A O 1
ATOM 1588 N N . GLN A 1 193 ? 1.717 29.082 -4.838 1.00 79.56 193 GLN A N 1
ATOM 1589 C CA . GLN A 1 193 ? 1.684 29.726 -3.517 1.00 79.56 193 GLN A CA 1
ATOM 1590 C C . GLN A 1 193 ? 3.074 29.903 -2.895 1.00 79.56 193 GLN A C 1
ATOM 1592 O O . GLN A 1 193 ? 3.334 30.933 -2.279 1.00 79.56 193 GLN A O 1
ATOM 1597 N N . GLN A 1 194 ? 3.986 28.946 -3.091 1.00 70.88 194 GLN A N 1
ATOM 1598 C CA . GLN A 1 194 ? 5.371 29.076 -2.627 1.00 70.88 194 GLN A CA 1
ATOM 1599 C C . GLN A 1 194 ? 6.159 30.134 -3.409 1.00 70.88 194 GLN A C 1
ATOM 1601 O O . GLN A 1 194 ? 6.966 30.843 -2.818 1.00 70.88 194 GLN A O 1
ATOM 1606 N N . SER A 1 195 ? 5.887 30.303 -4.706 1.00 63.59 195 SER A N 1
ATOM 1607 C CA . SER A 1 195 ? 6.546 31.334 -5.524 1.00 63.59 195 SER A CA 1
ATOM 1608 C C . SER A 1 195 ? 6.126 32.776 -5.190 1.00 63.59 195 SER A C 1
ATOM 1610 O O . SER A 1 195 ? 6.833 33.713 -5.547 1.00 63.59 195 SER A O 1
ATOM 1612 N N . GLN A 1 196 ? 5.013 32.967 -4.471 1.00 58.84 196 GLN A N 1
ATOM 1613 C CA . GLN A 1 196 ? 4.509 34.286 -4.063 1.00 58.84 196 GLN A CA 1
ATOM 1614 C C . GLN A 1 196 ? 4.917 34.697 -2.635 1.00 58.84 196 GLN A C 1
ATOM 1616 O O . GLN A 1 196 ? 4.603 35.808 -2.215 1.00 58.84 196 GLN A O 1
ATOM 1621 N N . GLN A 1 197 ? 5.617 33.844 -1.875 1.00 53.94 197 GLN A N 1
ATOM 1622 C CA . GLN A 1 197 ? 5.978 34.121 -0.478 1.00 53.94 197 GLN A CA 1
ATOM 1623 C C . GLN A 1 197 ? 7.489 34.010 -0.215 1.00 53.94 197 GLN A C 1
ATOM 1625 O O . GLN A 1 197 ? 7.968 32.981 0.253 1.00 53.94 197 GLN A O 1
ATOM 1630 N N . THR A 1 198 ? 8.244 35.094 -0.446 1.00 41.31 198 THR A N 1
ATOM 1631 C CA . THR A 1 198 ? 9.358 35.557 0.428 1.00 41.31 198 THR A CA 1
ATOM 1632 C C . THR A 1 198 ? 9.912 36.930 -0.017 1.00 41.31 198 THR A C 1
ATOM 1634 O O . THR A 1 198 ? 10.127 37.107 -1.213 1.00 41.31 198 THR A O 1
ATOM 1637 N N . PRO A 1 199 ? 10.287 37.863 0.895 1.00 52.72 199 PRO A N 1
ATOM 1638 C CA . PRO A 1 199 ? 9.775 38.101 2.250 1.00 52.72 199 PRO A CA 1
ATOM 1639 C C . PRO A 1 199 ? 9.327 39.560 2.514 1.00 52.72 199 PRO A C 1
ATOM 1641 O O . PRO A 1 199 ? 9.964 40.526 2.097 1.00 52.72 199 PRO A O 1
ATOM 1644 N N . THR A 1 200 ? 8.319 39.733 3.373 1.00 33.69 200 THR A N 1
ATOM 1645 C CA . THR A 1 200 ? 8.261 40.879 4.300 1.00 33.69 200 THR A CA 1
ATOM 1646 C C . THR A 1 200 ? 7.597 40.447 5.616 1.00 33.69 200 THR A C 1
ATOM 1648 O O . THR A 1 200 ? 6.467 39.978 5.620 1.00 33.69 200 THR A O 1
ATOM 1651 N N . SER A 1 201 ? 8.381 40.546 6.698 1.00 36.44 201 SER A N 1
ATOM 1652 C CA . SER A 1 201 ? 8.066 40.613 8.143 1.00 36.44 201 SER A CA 1
ATOM 1653 C C . SER A 1 201 ? 6.938 39.775 8.790 1.00 36.44 201 SER A C 1
ATOM 1655 O O . SER A 1 201 ? 5.760 39.960 8.514 1.00 36.44 201 SER A O 1
ATOM 1657 N N . LEU A 1 202 ? 7.359 38.987 9.795 1.00 43.31 202 LEU A N 1
ATOM 1658 C CA . LEU A 1 202 ? 6.771 38.739 11.131 1.00 43.31 202 LEU A CA 1
ATOM 1659 C C . LEU A 1 202 ? 5.253 38.951 11.333 1.00 43.31 202 LEU A C 1
ATOM 1661 O O . LEU A 1 202 ? 4.772 40.079 11.386 1.00 43.31 202 LEU A O 1
ATOM 1665 N N . GLY A 1 203 ? 4.541 37.865 11.659 1.00 33.06 203 GLY A N 1
ATOM 1666 C CA . GLY A 1 203 ? 3.211 37.924 12.275 1.00 33.06 203 GLY A CA 1
ATOM 1667 C C . GLY A 1 203 ? 2.546 36.552 12.422 1.00 33.06 203 GLY A C 1
ATOM 1668 O O . GLY A 1 203 ? 2.111 35.960 11.442 1.00 33.06 203 GLY A O 1
ATOM 1669 N N . ASN A 1 204 ? 2.453 36.050 13.656 1.00 41.00 204 ASN A N 1
ATOM 1670 C CA . ASN A 1 204 ? 1.735 34.822 14.018 1.00 41.00 204 ASN A CA 1
ATOM 1671 C C . ASN A 1 204 ? 0.222 34.905 13.725 1.00 41.00 204 ASN A C 1
ATOM 1673 O O . ASN A 1 204 ? -0.429 35.840 14.189 1.00 41.00 204 ASN A O 1
ATOM 1677 N N . ARG A 1 205 ? -0.356 33.848 13.128 1.00 34.41 205 ARG A N 1
ATOM 1678 C CA . ARG A 1 205 ? -1.633 33.208 13.538 1.00 34.41 205 ARG A CA 1
ATOM 1679 C C . ARG A 1 205 ? -1.867 31.887 12.778 1.00 34.41 205 ARG A C 1
ATOM 1681 O O . ARG A 1 205 ? -1.426 31.773 11.639 1.00 34.41 205 ARG A O 1
ATOM 1688 N N . PRO A 1 206 ? -2.570 30.899 13.370 1.00 41.94 206 PRO A N 1
ATOM 1689 C CA . PRO A 1 206 ? -2.866 29.636 12.706 1.00 41.94 206 PRO A CA 1
ATOM 1690 C C . PRO A 1 206 ? -4.059 29.815 11.762 1.00 41.94 206 PRO A C 1
ATOM 1692 O O . PRO A 1 206 ? -5.149 30.193 12.189 1.00 41.94 206 PRO A O 1
ATOM 1695 N N . THR A 1 207 ? -3.854 29.557 10.471 1.00 34.97 207 THR A N 1
ATOM 1696 C CA . THR A 1 207 ? -4.926 29.575 9.472 1.00 34.97 207 THR A CA 1
ATOM 1697 C C . THR A 1 207 ? -5.511 28.175 9.345 1.00 34.97 207 THR A C 1
ATOM 1699 O O . THR A 1 207 ? -4.877 27.259 8.823 1.00 34.97 207 THR A O 1
ATOM 1702 N N . THR A 1 208 ? -6.737 28.012 9.829 1.00 37.38 208 THR A N 1
ATOM 1703 C CA . THR A 1 208 ? -7.613 26.881 9.527 1.00 37.38 208 THR A CA 1
ATOM 1704 C C . THR A 1 208 ? -7.740 26.763 8.004 1.00 37.38 208 THR A C 1
ATOM 1706 O O . THR A 1 208 ? -8.273 27.661 7.353 1.00 37.38 208 THR A O 1
ATOM 1709 N N . LEU A 1 209 ? -7.210 25.682 7.424 1.00 38.12 209 LEU A N 1
ATOM 1710 C CA . LEU A 1 209 ? -7.333 25.366 5.998 1.00 38.12 209 LEU A CA 1
ATOM 1711 C C . LEU A 1 209 ? -8.789 24.993 5.691 1.00 38.12 209 LEU A C 1
ATOM 1713 O O . LEU A 1 209 ? -9.173 23.828 5.755 1.00 38.12 209 LEU A O 1
ATOM 1717 N N . ALA A 1 210 ? -9.613 25.991 5.381 1.00 37.41 210 ALA A N 1
ATOM 1718 C CA . ALA A 1 210 ? -10.920 25.764 4.784 1.00 37.41 210 ALA A CA 1
ATOM 1719 C C . ALA A 1 210 ? -10.724 25.199 3.367 1.00 37.41 210 ALA A C 1
ATOM 1721 O O . ALA A 1 210 ? -10.089 25.830 2.519 1.00 37.41 210 ALA A O 1
ATOM 1722 N N . MET A 1 211 ? -11.241 23.993 3.120 1.00 39.09 211 MET A N 1
ATOM 1723 C CA . MET A 1 211 ? -11.250 23.395 1.785 1.00 39.09 211 MET A CA 1
ATOM 1724 C C . MET A 1 211 ? -12.259 24.135 0.888 1.00 39.09 211 MET A C 1
ATOM 1726 O O . MET A 1 211 ? -13.397 24.337 1.316 1.00 39.09 211 MET A O 1
ATOM 1730 N N . PRO A 1 212 ? -11.892 24.532 -0.344 1.00 38.12 212 PRO A N 1
ATOM 1731 C CA . PRO A 1 212 ? -12.838 25.132 -1.278 1.00 38.12 212 PRO A CA 1
ATOM 1732 C C . PRO A 1 212 ? -13.829 24.080 -1.821 1.00 38.12 212 PRO A C 1
ATOM 1734 O O . PRO A 1 212 ? -13.535 22.879 -1.803 1.00 38.12 212 PRO A O 1
ATOM 1737 N N . PRO A 1 213 ? -15.017 24.499 -2.297 1.00 40.66 213 PRO A N 1
ATOM 1738 C CA . PRO A 1 213 ? -16.101 23.590 -2.646 1.00 40.66 213 PRO A CA 1
ATOM 1739 C C . PRO A 1 213 ? -15.792 22.852 -3.956 1.00 40.66 213 PRO A C 1
ATOM 1741 O O . PRO A 1 213 ? -16.075 23.323 -5.051 1.00 40.66 213 PRO A O 1
ATOM 1744 N N . ASN A 1 214 ? -15.242 21.646 -3.815 1.00 47.91 214 ASN A N 1
A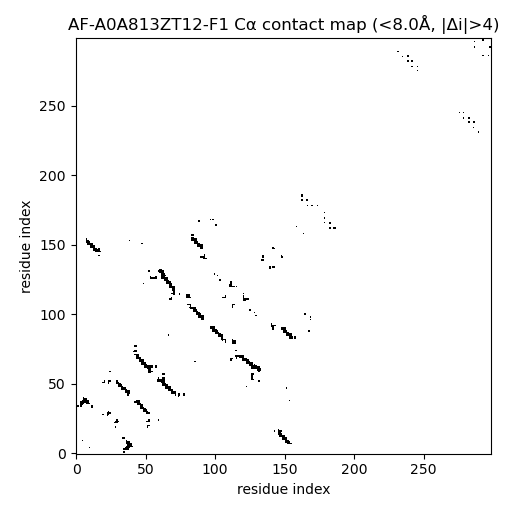TOM 1745 C CA . ASN A 1 214 ? -14.849 20.706 -4.871 1.00 47.91 214 ASN A CA 1
ATOM 1746 C C . ASN A 1 214 ? -15.980 20.275 -5.837 1.00 47.91 214 ASN A C 1
ATOM 1748 O O . ASN A 1 214 ? -15.736 19.487 -6.740 1.00 47.91 214 ASN A O 1
ATOM 1752 N N . ASN A 1 215 ? -17.229 20.718 -5.669 1.00 50.00 215 ASN A N 1
ATOM 1753 C CA . ASN A 1 215 ? -18.381 20.030 -6.260 1.00 50.00 215 ASN A CA 1
ATOM 1754 C C . ASN A 1 215 ? -18.724 20.420 -7.709 1.00 50.00 215 ASN A C 1
ATOM 1756 O O . ASN A 1 215 ? -19.297 19.592 -8.408 1.00 50.00 215 ASN A O 1
ATOM 1760 N N . GLU A 1 216 ? -18.398 21.621 -8.197 1.00 42.69 216 GLU A N 1
ATOM 1761 C CA . GLU A 1 216 ? -18.765 22.016 -9.575 1.00 42.69 216 GLU A CA 1
ATOM 1762 C C . GLU A 1 216 ? -17.732 21.601 -10.627 1.00 42.69 216 GLU A C 1
ATOM 1764 O O . GLU A 1 216 ? -18.100 21.092 -11.684 1.00 42.69 216 GLU A O 1
ATOM 1769 N N . ILE A 1 217 ? -16.440 21.722 -10.316 1.00 45.44 217 ILE A N 1
ATOM 1770 C CA . ILE A 1 217 ? -15.360 21.335 -11.236 1.00 45.44 217 ILE A CA 1
ATOM 1771 C C . ILE A 1 217 ? -15.337 19.812 -11.423 1.00 45.44 217 ILE A C 1
ATOM 1773 O O . ILE A 1 217 ? -15.338 19.337 -12.557 1.00 45.44 217 ILE A O 1
ATOM 1777 N N . LEU A 1 218 ? -15.455 19.039 -10.332 1.00 47.38 218 LEU A N 1
ATOM 1778 C CA . LEU A 1 218 ? -15.602 17.579 -10.397 1.00 47.38 218 LEU A CA 1
ATOM 1779 C C . LEU A 1 218 ? -16.829 17.159 -11.215 1.00 47.38 218 LEU A C 1
ATOM 1781 O O . LEU A 1 218 ? -16.754 16.179 -11.948 1.00 47.38 218 LEU A O 1
ATOM 1785 N N . ARG A 1 219 ? -17.949 17.893 -11.129 1.00 51.44 219 ARG A N 1
ATOM 1786 C CA . ARG A 1 219 ? -19.146 17.609 -11.938 1.00 51.44 219 ARG A CA 1
ATOM 1787 C C . ARG A 1 219 ? -18.896 17.843 -13.423 1.00 51.44 219 ARG A C 1
ATOM 1789 O O . ARG A 1 219 ? -19.222 16.962 -14.212 1.00 51.44 219 ARG A O 1
ATOM 1796 N N . CYS A 1 220 ? -18.303 18.975 -13.799 1.00 44.53 220 CYS A N 1
ATOM 1797 C CA . CYS A 1 220 ? -17.975 19.273 -15.194 1.00 44.53 220 CYS A CA 1
ATOM 1798 C C . CYS A 1 220 ? -16.951 18.288 -15.773 1.00 44.53 220 CYS A C 1
ATOM 1800 O O . CYS A 1 220 ? -17.130 17.801 -16.886 1.00 44.53 220 CYS A O 1
ATOM 1802 N N . GLU A 1 221 ? -15.906 17.937 -15.025 1.00 50.16 221 GLU A N 1
ATOM 1803 C CA . GLU A 1 221 ? -14.871 17.014 -15.501 1.00 50.16 221 GLU A CA 1
ATOM 1804 C C . GLU A 1 221 ? -15.359 15.561 -15.565 1.00 50.16 221 GLU A C 1
ATOM 1806 O O . GLU A 1 221 ? -15.069 14.866 -16.540 1.00 50.16 221 GLU A O 1
ATOM 1811 N N . LEU A 1 222 ? -16.159 15.105 -14.591 1.00 49.41 222 LEU A N 1
ATOM 1812 C CA . LEU A 1 222 ? -16.817 13.797 -14.662 1.00 49.41 222 LEU A CA 1
ATOM 1813 C C . LEU A 1 222 ? -17.821 13.754 -15.817 1.00 49.41 222 LEU A C 1
ATOM 1815 O O . LEU A 1 222 ? -17.841 12.765 -16.547 1.00 49.41 222 LEU A O 1
ATOM 1819 N N . ALA A 1 223 ? -18.608 14.813 -16.029 1.00 55.00 223 ALA A N 1
ATOM 1820 C CA . ALA A 1 223 ? -19.525 14.909 -17.162 1.00 55.00 223 ALA A CA 1
ATOM 1821 C C . ALA A 1 223 ? -18.767 14.826 -18.494 1.00 55.00 223 ALA A C 1
ATOM 1823 O O . ALA A 1 223 ? -19.102 13.984 -19.323 1.00 55.00 223 ALA A O 1
ATOM 1824 N N . ASN A 1 224 ? -17.685 15.591 -18.656 1.00 52.34 224 ASN A N 1
ATOM 1825 C CA . ASN A 1 224 ? -16.841 15.551 -19.851 1.00 52.34 224 ASN A CA 1
ATOM 1826 C C . ASN A 1 224 ? -16.184 14.176 -20.050 1.00 52.34 224 ASN A C 1
ATOM 1828 O O . ASN A 1 224 ? -16.133 13.667 -21.171 1.00 52.34 224 ASN A O 1
ATOM 1832 N N . TYR A 1 225 ? -15.722 13.530 -18.976 1.00 48.81 225 TYR A N 1
ATOM 1833 C CA . TYR A 1 225 ? -15.150 12.187 -19.035 1.00 48.81 225 TYR A CA 1
ATOM 1834 C C . TYR A 1 225 ? -16.183 11.138 -19.466 1.00 48.81 225 TYR A C 1
ATOM 1836 O O . TYR A 1 225 ? -15.938 10.397 -20.422 1.00 48.81 225 TYR A O 1
ATOM 1844 N N . TYR A 1 226 ? -17.348 11.091 -18.814 1.00 48.06 226 TYR A N 1
ATOM 1845 C CA . TYR A 1 226 ? -18.415 10.149 -19.155 1.00 48.06 226 TYR A CA 1
ATOM 1846 C C . TYR A 1 226 ? -18.967 10.403 -20.557 1.00 48.06 226 TYR A C 1
ATOM 1848 O O . TYR A 1 226 ? -19.185 9.447 -21.300 1.00 48.06 226 TYR A O 1
ATOM 1856 N N . GLN A 1 227 ? -19.096 11.668 -20.959 1.00 55.34 227 GLN A N 1
ATOM 1857 C CA . GLN A 1 227 ? -19.499 12.048 -22.307 1.00 55.34 227 GLN A CA 1
ATOM 1858 C C . GLN A 1 227 ? -18.453 11.606 -23.335 1.00 55.34 227 GLN A C 1
ATOM 1860 O O . GLN A 1 227 ? -18.822 11.007 -24.340 1.00 55.34 227 GLN A O 1
ATOM 1865 N N . SER A 1 228 ? -17.153 11.770 -23.059 1.00 58.84 228 SER A N 1
ATOM 1866 C CA . SER A 1 228 ? -16.087 11.283 -23.946 1.00 58.84 228 SER A CA 1
ATOM 1867 C C . SER A 1 228 ? -16.072 9.754 -24.068 1.00 58.84 228 SER A C 1
ATOM 1869 O O . SER A 1 228 ? -15.912 9.227 -25.168 1.00 58.84 228 SER A O 1
ATOM 1871 N N . LYS A 1 229 ? -16.306 9.024 -22.968 1.00 57.12 229 LYS A N 1
ATOM 1872 C CA . LYS A 1 229 ? -16.317 7.557 -22.948 1.00 57.12 229 LYS A CA 1
ATOM 1873 C C . LYS A 1 229 ? -17.550 6.994 -23.652 1.00 57.12 229 LYS A C 1
ATOM 1875 O O . LYS A 1 229 ? -17.409 6.147 -24.525 1.00 57.12 229 LYS A O 1
ATOM 1880 N N . GLN A 1 230 ? -18.739 7.510 -23.344 1.00 55.72 230 GLN A N 1
ATOM 1881 C CA . GLN A 1 230 ? -19.985 7.099 -23.991 1.00 55.72 230 GLN A CA 1
ATOM 1882 C C . GLN A 1 230 ? -19.989 7.460 -25.481 1.00 55.72 230 GLN A C 1
ATOM 1884 O O . GLN A 1 230 ? -20.457 6.669 -26.301 1.00 55.72 230 GLN A O 1
ATOM 1889 N N . HIS A 1 231 ? -19.429 8.615 -25.851 1.00 58.38 231 HIS A N 1
ATOM 1890 C CA . HIS A 1 231 ? -19.256 9.012 -27.246 1.00 58.38 231 HIS A CA 1
ATOM 1891 C C . HIS A 1 231 ? -18.280 8.080 -27.972 1.00 58.38 231 HIS A C 1
ATOM 1893 O O . HIS A 1 231 ? -18.595 7.590 -29.055 1.00 58.38 231 HIS A O 1
ATOM 1899 N N . ARG A 1 232 ? -17.147 7.737 -27.346 1.00 60.56 232 ARG A N 1
ATOM 1900 C CA . ARG A 1 232 ? -16.172 6.783 -27.891 1.00 60.56 232 ARG A CA 1
ATOM 1901 C C . ARG A 1 232 ? -16.756 5.381 -28.054 1.00 60.56 232 ARG A C 1
ATOM 1903 O O . ARG A 1 232 ? -16.602 4.792 -2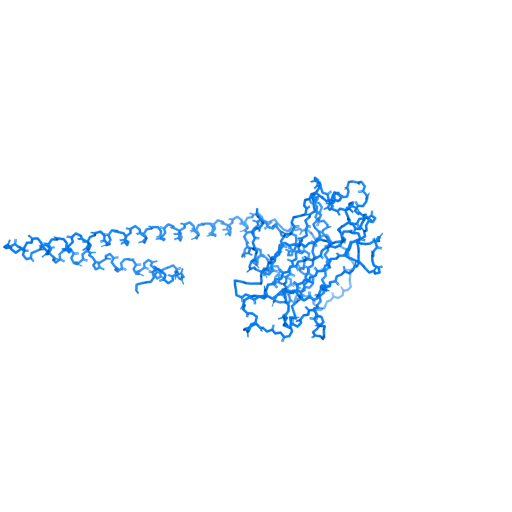9.118 1.00 60.56 232 ARG A O 1
ATOM 1910 N N . ASP A 1 233 ? -17.469 4.869 -27.055 1.00 62.72 233 ASP A N 1
ATOM 1911 C CA . ASP A 1 233 ? -18.119 3.554 -27.112 1.00 62.72 233 ASP A CA 1
ATOM 1912 C C . ASP A 1 233 ? -19.247 3.529 -28.157 1.00 62.72 233 ASP A C 1
ATOM 1914 O O . ASP A 1 233 ? -19.411 2.543 -28.878 1.00 62.72 233 ASP A O 1
ATOM 1918 N N . SER A 1 234 ? -19.982 4.636 -28.309 1.00 59.28 234 SER A N 1
ATOM 1919 C CA . SER A 1 234 ? -20.989 4.800 -29.365 1.00 59.28 234 SER A CA 1
ATOM 1920 C C . SER A 1 234 ? -20.347 4.794 -30.751 1.00 59.28 234 SER A C 1
ATOM 1922 O O . SER A 1 234 ? -20.814 4.066 -31.626 1.00 59.28 234 SER A O 1
ATOM 1924 N N . ILE A 1 235 ? -19.239 5.519 -30.942 1.00 60.56 235 ILE A N 1
ATOM 1925 C CA . ILE A 1 235 ? -18.480 5.520 -32.199 1.00 60.56 235 ILE A CA 1
ATOM 1926 C C . ILE A 1 235 ? -17.920 4.124 -32.495 1.00 60.56 235 ILE A C 1
ATOM 1928 O O . ILE A 1 235 ? -18.084 3.630 -33.606 1.00 60.56 235 ILE A O 1
ATOM 1932 N N . ILE A 1 236 ? -17.330 3.439 -31.510 1.00 65.38 236 ILE A N 1
ATOM 1933 C CA . ILE A 1 236 ? -16.820 2.068 -31.671 1.00 65.38 236 ILE A CA 1
ATOM 1934 C C . ILE A 1 236 ? -17.948 1.110 -32.076 1.00 65.38 236 ILE A C 1
ATOM 1936 O O . ILE A 1 236 ? -17.765 0.277 -32.964 1.00 65.38 236 ILE A O 1
ATOM 1940 N N . ASN A 1 237 ? -19.127 1.227 -31.465 1.00 64.81 237 ASN A N 1
ATOM 1941 C CA . ASN A 1 237 ? -20.277 0.393 -31.804 1.00 64.81 237 ASN A CA 1
ATOM 1942 C C . ASN A 1 237 ? -20.832 0.697 -33.201 1.00 64.81 237 ASN A C 1
ATOM 1944 O O . ASN A 1 237 ? -21.203 -0.237 -33.915 1.00 64.81 237 ASN A O 1
ATOM 1948 N N . VAL A 1 238 ? -20.848 1.966 -33.620 1.00 64.75 238 VAL A N 1
ATOM 1949 C CA . VAL A 1 238 ? -21.197 2.364 -34.993 1.00 64.75 238 VAL A CA 1
ATOM 1950 C C . VAL A 1 238 ? -20.186 1.788 -35.984 1.00 64.75 238 VAL A C 1
ATOM 1952 O O . VAL A 1 238 ? -20.593 1.127 -36.937 1.00 64.75 238 VAL A O 1
ATOM 1955 N N . ILE A 1 239 ? -18.883 1.917 -35.716 1.00 62.72 239 ILE A N 1
ATOM 1956 C CA . ILE A 1 239 ? -17.819 1.337 -36.547 1.00 62.72 239 ILE A CA 1
ATOM 1957 C C . ILE A 1 239 ? -17.982 -0.186 -36.651 1.00 62.72 239 ILE A C 1
ATOM 1959 O O . ILE A 1 239 ? -17.910 -0.731 -37.749 1.00 62.72 239 ILE A O 1
ATOM 1963 N N . ARG A 1 240 ? -18.262 -0.896 -35.547 1.00 70.19 240 ARG A N 1
ATOM 1964 C CA . ARG A 1 240 ? -18.520 -2.349 -35.580 1.00 70.19 240 ARG A CA 1
ATOM 1965 C C . ARG A 1 240 ? -19.730 -2.704 -36.439 1.00 70.19 240 ARG A C 1
ATOM 1967 O O . ARG A 1 240 ? -19.637 -3.633 -37.239 1.00 70.19 240 ARG A O 1
ATOM 1974 N N . LYS A 1 241 ? -20.846 -1.980 -36.294 1.00 69.31 241 LYS A N 1
ATOM 1975 C CA . LYS A 1 241 ? -22.055 -2.198 -37.106 1.00 69.31 241 LYS A CA 1
ATOM 1976 C C . LYS A 1 241 ? -21.779 -1.963 -38.591 1.00 69.31 241 LYS A C 1
ATOM 1978 O O . LYS A 1 241 ? -22.161 -2.795 -39.407 1.00 69.31 241 LYS A O 1
ATOM 1983 N N . MET A 1 242 ? -21.054 -0.898 -38.929 1.00 62.84 242 MET A N 1
ATOM 1984 C CA . MET A 1 242 ? -20.677 -0.596 -40.312 1.00 62.84 242 MET A CA 1
ATOM 1985 C C . MET A 1 242 ? -19.710 -1.642 -40.889 1.00 62.84 242 MET A C 1
ATOM 1987 O O . MET A 1 242 ? -19.897 -2.079 -42.021 1.00 62.84 242 MET A O 1
ATOM 1991 N N . LYS A 1 243 ? -18.730 -2.129 -40.110 1.00 66.62 243 LYS A N 1
ATOM 1992 C CA . LYS A 1 243 ? -17.841 -3.235 -40.523 1.00 66.62 243 LYS A CA 1
ATOM 1993 C C . LYS A 1 243 ? -18.604 -4.547 -40.759 1.00 66.62 243 LYS A C 1
ATOM 1995 O O . LYS A 1 243 ? -18.277 -5.286 -41.683 1.00 66.62 243 LYS A O 1
ATOM 2000 N N . LEU A 1 244 ? -19.619 -4.839 -39.944 1.00 69.75 244 LEU A N 1
ATOM 2001 C CA . LEU A 1 244 ? -20.502 -5.996 -40.135 1.00 69.75 244 LEU A CA 1
ATOM 2002 C C . LEU A 1 244 ? -21.335 -5.872 -41.414 1.00 69.75 244 LEU A C 1
ATOM 2004 O O . LEU A 1 244 ? -21.421 -6.833 -42.171 1.00 69.75 244 LEU A O 1
ATOM 2008 N N . GLN A 1 245 ? -21.897 -4.690 -41.680 1.00 66.62 245 GLN A N 1
ATOM 2009 C CA . GLN A 1 245 ? -22.614 -4.424 -42.929 1.00 66.62 245 GLN A CA 1
ATOM 2010 C C . GLN A 1 245 ? -21.699 -4.602 -44.144 1.00 66.62 245 GLN A C 1
ATOM 2012 O O . GLN A 1 245 ? -22.063 -5.328 -45.058 1.00 66.62 245 GLN A O 1
ATOM 2017 N N . LEU A 1 246 ? -20.482 -4.051 -44.106 1.00 63.16 246 LEU A N 1
ATOM 2018 C CA . LEU A 1 246 ? -19.459 -4.252 -45.139 1.00 63.16 246 LEU A CA 1
ATOM 2019 C C . LEU A 1 246 ? -19.178 -5.730 -45.421 1.00 63.16 246 LEU A C 1
ATOM 2021 O O . LEU A 1 246 ? -19.192 -6.149 -46.576 1.00 63.16 246 LEU A O 1
ATOM 2025 N N . ARG A 1 247 ? -18.955 -6.525 -44.369 1.00 68.75 247 ARG A N 1
ATOM 2026 C CA . ARG A 1 247 ? -18.687 -7.962 -44.501 1.00 68.75 247 ARG A CA 1
ATOM 2027 C C . ARG A 1 247 ? -19.870 -8.704 -45.122 1.00 68.75 247 ARG A C 1
ATOM 2029 O O . ARG A 1 247 ? -19.667 -9.560 -45.975 1.00 68.75 247 ARG A O 1
ATOM 2036 N N . ASN A 1 248 ? -21.092 -8.364 -44.718 1.00 66.50 248 ASN A N 1
ATOM 2037 C CA . ASN A 1 248 ? -22.296 -8.983 -45.262 1.00 66.50 248 ASN A CA 1
ATOM 2038 C C . ASN A 1 248 ? -22.496 -8.615 -46.739 1.00 66.50 248 ASN A C 1
ATOM 2040 O O . ASN A 1 248 ? -22.766 -9.512 -47.528 1.00 66.50 248 ASN A O 1
ATOM 2044 N N . THR A 1 249 ? -22.277 -7.351 -47.121 1.00 61.75 249 THR A N 1
ATOM 2045 C CA . THR A 1 249 ? -22.376 -6.877 -48.514 1.00 61.75 249 THR A CA 1
ATOM 2046 C C . THR A 1 249 ? -21.317 -7.508 -49.429 1.00 61.75 249 THR A C 1
ATOM 2048 O O . THR A 1 249 ? -21.611 -7.822 -50.579 1.00 61.75 249 THR A O 1
ATOM 2051 N N . GLN A 1 250 ? -20.098 -7.743 -48.927 1.00 61.88 250 GLN A N 1
ATOM 2052 C CA . GLN A 1 250 ? -19.039 -8.453 -49.664 1.00 61.88 250 GLN A CA 1
ATOM 2053 C C . GLN A 1 250 ? -19.318 -9.961 -49.802 1.00 61.88 250 GLN A C 1
ATOM 2055 O O . GLN A 1 250 ? -18.960 -10.568 -50.809 1.00 61.88 250 GLN A O 1
ATOM 2060 N N . MET A 1 251 ? -19.967 -10.590 -48.813 1.00 58.03 251 MET A N 1
ATOM 2061 C CA . MET A 1 251 ? -20.376 -11.995 -48.936 1.00 58.03 251 MET A CA 1
ATOM 2062 C C . MET A 1 251 ? -21.513 -12.181 -49.946 1.00 58.03 251 MET A C 1
ATOM 2064 O O . MET A 1 251 ? -21.490 -13.161 -50.687 1.00 58.03 251 MET A O 1
ATOM 2068 N N . THR A 1 252 ? -22.464 -11.245 -50.033 1.00 54.56 252 THR A N 1
ATOM 2069 C CA . THR A 1 252 ? -23.512 -11.284 -51.064 1.00 54.56 252 THR A CA 1
ATOM 2070 C C . THR A 1 252 ? -22.974 -11.025 -52.472 1.00 54.56 252 THR A C 1
ATOM 2072 O O . THR A 1 252 ? -23.453 -11.678 -53.394 1.00 54.56 252 THR A O 1
ATOM 2075 N N . SER A 1 253 ? -21.962 -10.164 -52.665 1.00 53.44 253 SER A N 1
ATOM 2076 C CA . SER A 1 253 ? -21.346 -9.982 -53.996 1.00 53.44 253 SER A CA 1
ATOM 2077 C C . SER A 1 253 ? -20.606 -11.244 -54.462 1.00 53.44 253 SER A C 1
ATOM 2079 O O . SER A 1 253 ? -20.833 -11.715 -55.571 1.00 53.44 253 SER A O 1
ATOM 2081 N N . ASN A 1 254 ? -19.818 -11.878 -53.583 1.00 52.28 254 ASN A N 1
ATOM 2082 C CA . ASN A 1 254 ? -19.100 -13.119 -53.911 1.00 52.28 254 ASN A CA 1
ATOM 2083 C C . ASN A 1 254 ? -20.039 -14.323 -54.158 1.00 52.28 254 ASN A C 1
ATOM 2085 O O . ASN A 1 254 ? -19.679 -15.260 -54.874 1.00 52.28 254 ASN A O 1
ATOM 2089 N N . GLN A 1 255 ? -21.246 -14.319 -53.577 1.00 49.62 255 GLN A N 1
ATOM 2090 C CA . GLN A 1 255 ? -22.279 -15.326 -53.855 1.00 49.62 255 GLN A CA 1
ATOM 2091 C C . GLN A 1 255 ? -23.010 -15.087 -55.188 1.00 49.62 255 GLN A C 1
ATOM 2093 O O . GLN A 1 255 ? -23.455 -16.054 -55.800 1.00 49.62 255 GLN A O 1
ATOM 2098 N N . MET A 1 256 ? -23.111 -13.841 -55.669 1.00 48.28 256 MET A N 1
ATOM 2099 C CA . MET A 1 256 ? -23.673 -13.545 -56.995 1.00 48.28 256 MET A CA 1
ATOM 2100 C C . MET A 1 256 ? -22.698 -13.896 -58.132 1.00 48.28 256 MET A C 1
ATOM 2102 O O . MET A 1 256 ? -23.125 -14.480 -59.129 1.00 48.28 256 MET A O 1
ATOM 2106 N N . ASP A 1 257 ? -21.394 -13.656 -57.951 1.00 46.44 257 ASP A N 1
ATOM 2107 C CA . ASP A 1 257 ? -20.361 -13.959 -58.961 1.00 46.44 257 ASP A CA 1
ATOM 2108 C C . ASP A 1 257 ? -20.166 -15.463 -59.220 1.00 46.44 257 ASP A C 1
ATOM 2110 O O . ASP A 1 257 ? -19.747 -15.871 -60.303 1.00 46.44 257 ASP A O 1
ATOM 2114 N N . THR A 1 258 ? -20.510 -16.320 -58.255 1.00 48.59 258 THR A N 1
ATOM 2115 C CA . THR A 1 258 ? -20.445 -17.784 -58.422 1.00 48.59 258 THR A CA 1
ATOM 2116 C C . THR A 1 258 ? -21.709 -18.385 -59.044 1.00 48.59 258 THR A C 1
ATOM 2118 O O . THR A 1 258 ? -21.675 -19.534 -59.484 1.00 48.59 258 THR A O 1
ATOM 2121 N N . ALA A 1 259 ? -22.808 -17.623 -59.133 1.00 49.25 259 ALA A N 1
ATOM 2122 C CA . ALA A 1 259 ? -24.112 -18.130 -59.564 1.00 49.25 259 ALA A CA 1
ATOM 2123 C C . ALA A 1 259 ? -24.584 -17.635 -60.945 1.00 49.25 259 ALA A C 1
ATOM 2125 O O . ALA A 1 259 ? -25.576 -18.163 -61.445 1.00 49.25 259 ALA A O 1
ATOM 2126 N N . SER A 1 260 ? -23.914 -16.672 -61.593 1.00 44.09 260 SER A N 1
ATOM 2127 C CA . SER A 1 260 ? -24.453 -16.062 -62.819 1.00 44.09 260 SER A CA 1
ATOM 2128 C C . SER A 1 260 ? -23.435 -15.884 -63.951 1.00 44.09 260 SER A C 1
ATOM 2130 O O . SER A 1 260 ? -22.913 -14.805 -64.209 1.00 44.09 260 SER A O 1
ATOM 2132 N N . LEU A 1 261 ? -23.223 -16.955 -64.721 1.00 48.12 261 LEU A N 1
ATOM 2133 C CA . LEU A 1 261 ? -22.826 -16.857 -66.129 1.00 48.12 261 LEU A CA 1
ATOM 2134 C C . LEU A 1 261 ? -24.113 -16.770 -66.965 1.00 48.12 261 LEU A C 1
ATOM 2136 O O . LEU A 1 261 ? -24.592 -17.797 -67.445 1.00 48.12 261 LEU A O 1
ATOM 2140 N N . ARG A 1 262 ? -24.693 -15.563 -67.095 1.00 41.22 262 ARG A N 1
ATOM 2141 C CA . ARG A 1 262 ? -25.436 -15.060 -68.280 1.00 41.22 262 ARG A CA 1
ATOM 2142 C C . ARG A 1 262 ? -26.147 -13.712 -68.024 1.00 41.22 262 ARG A C 1
ATOM 2144 O O . ARG A 1 262 ? -27.107 -13.637 -67.274 1.00 41.22 262 ARG A O 1
ATOM 2151 N N . THR A 1 263 ? -25.706 -12.725 -68.809 1.00 36.94 263 THR A N 1
ATOM 2152 C CA . THR A 1 263 ? -26.460 -11.615 -69.437 1.00 36.94 263 THR A CA 1
ATOM 2153 C C . THR A 1 263 ? -26.962 -10.427 -68.585 1.00 36.94 263 THR A C 1
ATOM 2155 O O . THR A 1 263 ? -27.882 -10.544 -67.789 1.00 36.94 263 THR A O 1
ATOM 2158 N N . THR A 1 264 ? -26.420 -9.247 -68.950 1.00 38.03 264 THR A N 1
ATOM 2159 C CA . THR A 1 264 ? -26.917 -7.850 -68.816 1.00 38.03 264 THR A CA 1
ATOM 2160 C C . THR A 1 264 ? -27.199 -7.273 -67.425 1.00 38.03 264 THR A C 1
ATOM 2162 O O . THR A 1 264 ? -28.243 -7.554 -66.865 1.00 38.03 264 THR A O 1
ATOM 2165 N N . THR A 1 265 ? -26.354 -6.333 -66.965 1.00 36.44 265 THR A N 1
ATOM 2166 C CA . THR A 1 265 ? -26.601 -4.863 -66.950 1.00 36.44 265 THR A CA 1
ATOM 2167 C C . THR A 1 265 ? -25.401 -4.127 -66.327 1.00 36.44 265 THR A C 1
ATOM 2169 O O . THR A 1 265 ? -25.077 -4.336 -65.168 1.00 36.44 265 THR A O 1
ATOM 2172 N N . ILE A 1 266 ? -24.750 -3.236 -67.085 1.00 43.94 266 ILE A N 1
ATOM 2173 C CA . ILE A 1 266 ? -23.485 -2.545 -66.728 1.00 43.94 266 ILE A CA 1
ATOM 2174 C C . ILE A 1 266 ? -23.685 -1.353 -65.751 1.00 43.94 266 ILE A C 1
ATOM 2176 O O . ILE A 1 266 ? -22.753 -0.617 -65.444 1.00 43.94 266 ILE A O 1
ATOM 2180 N N . THR A 1 267 ? -24.884 -1.142 -65.204 1.00 45.44 267 THR A N 1
ATOM 2181 C CA . THR A 1 267 ? -25.189 0.047 -64.382 1.00 45.44 267 THR A CA 1
ATOM 2182 C C . THR A 1 267 ? -25.224 -0.187 -62.868 1.00 45.44 267 THR A C 1
ATOM 2184 O O . THR A 1 267 ? -25.036 0.779 -62.131 1.00 45.44 267 THR A O 1
ATOM 2187 N N . ASP A 1 268 ? -25.406 -1.423 -62.388 1.00 45.03 268 ASP A N 1
ATOM 2188 C CA . ASP A 1 268 ? -25.642 -1.694 -60.953 1.00 45.03 268 ASP A CA 1
ATOM 2189 C C . ASP A 1 268 ? -24.343 -1.871 -60.134 1.00 45.03 268 ASP A C 1
ATOM 2191 O O . ASP A 1 268 ? -24.221 -1.365 -59.015 1.00 45.03 268 ASP A O 1
ATOM 2195 N N . ASP A 1 269 ? -23.299 -2.459 -60.731 1.00 48.47 269 ASP A N 1
ATOM 2196 C CA . ASP A 1 269 ? -22.013 -2.682 -60.047 1.00 48.47 269 ASP A CA 1
ATOM 2197 C C . ASP A 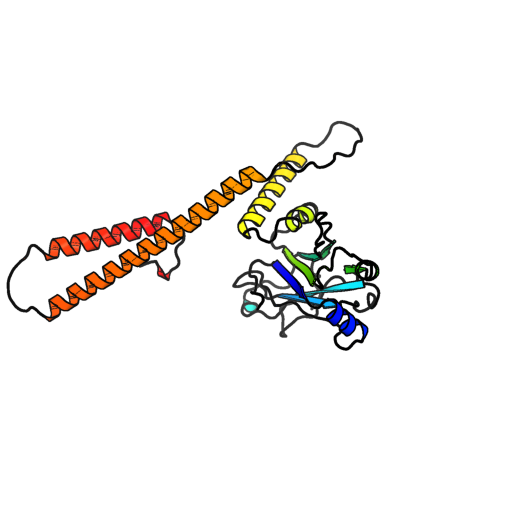1 269 ? -21.285 -1.380 -59.688 1.00 48.47 269 ASP A C 1
ATOM 2199 O O . ASP A 1 269 ? -20.625 -1.285 -58.651 1.00 48.47 269 ASP A O 1
ATOM 2203 N N . SER A 1 270 ? -21.426 -0.326 -60.501 1.00 51.44 270 SER A N 1
ATOM 2204 C CA . SER A 1 270 ? -20.746 0.951 -60.236 1.00 51.44 270 SER A CA 1
ATOM 2205 C C . SER A 1 270 ? -21.311 1.659 -58.997 1.00 51.44 270 SER A C 1
ATOM 2207 O O . SER A 1 270 ? -20.572 2.316 -58.258 1.00 51.44 270 SER A O 1
ATOM 2209 N N . VAL A 1 271 ? -22.614 1.493 -58.738 1.00 51.38 271 VAL A N 1
ATOM 2210 C CA . VAL A 1 271 ? -23.302 2.104 -57.596 1.00 51.38 271 VAL A CA 1
ATOM 2211 C C . VAL A 1 271 ? -22.935 1.360 -56.315 1.00 51.38 271 VAL A C 1
ATOM 2213 O O . VAL A 1 271 ? -22.555 2.002 -55.334 1.00 51.38 271 VAL A O 1
ATOM 2216 N N . ALA A 1 272 ? -22.940 0.024 -56.340 1.00 52.66 272 ALA A N 1
ATOM 2217 C CA . ALA A 1 272 ? -22.530 -0.801 -55.204 1.00 52.66 272 ALA A CA 1
ATOM 2218 C C . ALA A 1 272 ? -21.050 -0.583 -54.828 1.00 52.66 272 ALA A C 1
ATOM 2220 O O . ALA A 1 272 ? -20.719 -0.404 -53.651 1.00 52.66 272 ALA A O 1
ATOM 2221 N N . VAL A 1 273 ? -20.153 -0.500 -55.818 1.00 56.50 273 VAL A N 1
ATOM 2222 C CA . VAL A 1 273 ? -18.720 -0.233 -55.596 1.00 56.50 273 VAL A CA 1
ATOM 2223 C C . VAL A 1 273 ? -18.480 1.180 -55.050 1.00 56.50 273 VAL A C 1
ATOM 2225 O O . VAL A 1 273 ? -17.636 1.362 -54.170 1.00 56.50 273 VAL A O 1
ATOM 2228 N N . ASN A 1 274 ? -19.227 2.188 -55.511 1.00 56.16 274 ASN A N 1
ATOM 2229 C CA . ASN A 1 274 ? -19.113 3.552 -54.984 1.00 56.16 274 ASN A CA 1
ATOM 2230 C C . ASN A 1 274 ? -19.674 3.677 -53.559 1.00 56.16 274 ASN A C 1
ATOM 2232 O O . ASN A 1 274 ? -19.051 4.328 -52.719 1.00 56.16 274 ASN A O 1
ATOM 2236 N N . GLN A 1 275 ? -20.775 2.990 -53.242 1.00 56.25 275 GLN A N 1
ATOM 2237 C CA . GLN A 1 275 ? -21.301 2.916 -51.874 1.00 56.25 275 GLN A CA 1
ATOM 2238 C C . GLN A 1 275 ? -20.310 2.234 -50.916 1.00 56.25 275 GLN A C 1
ATOM 2240 O O . GLN A 1 275 ? -20.105 2.714 -49.801 1.00 56.25 275 GLN A O 1
ATOM 2245 N N . LEU A 1 276 ? -19.625 1.173 -51.359 1.00 57.94 276 LEU A N 1
ATOM 2246 C CA . LEU A 1 276 ? -18.573 0.500 -50.586 1.00 57.94 276 LEU A CA 1
ATOM 2247 C C . LEU A 1 276 ? -17.347 1.392 -50.333 1.00 57.94 276 LEU A C 1
ATOM 2249 O O . LEU A 1 276 ? -16.752 1.325 -49.251 1.00 57.94 276 LEU A O 1
ATOM 2253 N N . LYS A 1 277 ? -16.964 2.233 -51.303 1.00 62.12 277 LYS A N 1
ATOM 2254 C CA . LYS A 1 277 ? -15.860 3.197 -51.153 1.00 62.12 277 LYS A CA 1
ATOM 2255 C C . LYS A 1 277 ? -16.207 4.317 -50.172 1.00 62.12 277 LYS A C 1
ATOM 2257 O O . LYS A 1 277 ? -15.384 4.643 -49.317 1.00 62.12 277 LYS A O 1
ATOM 2262 N N . GLU A 1 278 ? -17.422 4.856 -50.238 1.00 62.84 278 GLU A N 1
ATOM 2263 C CA . GLU A 1 278 ? -17.881 5.890 -49.301 1.00 62.84 278 GLU A CA 1
ATOM 2264 C C . GLU A 1 278 ? -18.052 5.350 -47.872 1.00 62.84 278 GLU A C 1
ATOM 2266 O O . GLU A 1 278 ? -17.685 6.029 -46.907 1.00 62.84 278 GLU A O 1
ATOM 2271 N N . LEU A 1 279 ? -18.496 4.095 -47.707 1.00 59.88 279 LEU A N 1
ATOM 2272 C CA . LEU A 1 279 ? -18.544 3.457 -46.386 1.00 59.88 279 LEU A CA 1
ATOM 2273 C C . LEU A 1 279 ? -17.144 3.299 -45.770 1.00 59.88 279 LEU A C 1
ATOM 2275 O O . LEU A 1 279 ? -16.948 3.631 -44.600 1.00 59.88 279 LEU A O 1
ATOM 2279 N N . HIS A 1 280 ? -16.152 2.854 -46.551 1.00 59.56 280 HIS A N 1
ATOM 2280 C CA . HIS A 1 280 ? -14.762 2.759 -46.086 1.00 59.56 280 HIS A CA 1
ATOM 2281 C C . HIS A 1 280 ? -14.178 4.124 -45.717 1.00 59.56 280 HIS A C 1
ATOM 2283 O O . HIS A 1 280 ? -13.538 4.266 -44.675 1.00 59.56 280 HIS A O 1
ATOM 2289 N N . LYS A 1 281 ? -14.427 5.146 -46.543 1.00 64.25 281 LYS A N 1
ATOM 2290 C CA . LYS A 1 281 ? -13.978 6.517 -46.285 1.00 64.25 281 LYS A CA 1
ATOM 2291 C C . LYS A 1 281 ? -14.575 7.064 -44.985 1.00 64.25 281 LYS A C 1
ATOM 2293 O O . LYS A 1 281 ? -13.839 7.603 -44.164 1.00 64.25 281 LYS A O 1
ATOM 2298 N N . THR A 1 282 ? -15.866 6.830 -44.752 1.00 58.81 282 THR A N 1
ATOM 2299 C CA . THR A 1 282 ? -16.579 7.259 -43.537 1.00 58.81 282 THR A CA 1
ATOM 2300 C C . THR A 1 282 ? -16.039 6.571 -42.281 1.00 58.81 282 THR A C 1
ATOM 2302 O O . THR A 1 282 ? -15.825 7.226 -41.260 1.00 58.81 282 THR A O 1
ATOM 2305 N N . ILE A 1 283 ? -15.743 5.268 -42.356 1.00 59.00 283 ILE A N 1
ATOM 2306 C CA . ILE A 1 283 ? -15.110 4.527 -41.254 1.00 59.00 283 ILE A CA 1
ATOM 2307 C C . ILE A 1 283 ? -13.728 5.102 -40.940 1.00 59.00 283 ILE A C 1
ATOM 2309 O O . ILE A 1 283 ? -13.437 5.365 -39.777 1.00 59.00 283 ILE A O 1
ATOM 2313 N N . ASN A 1 284 ? -12.904 5.362 -41.956 1.00 57.34 284 ASN A N 1
ATOM 2314 C CA . ASN A 1 284 ? -11.554 5.887 -41.759 1.00 57.34 284 ASN A CA 1
ATOM 2315 C C . ASN A 1 284 ? -11.563 7.304 -41.166 1.00 57.34 284 ASN A C 1
ATOM 2317 O O . ASN A 1 284 ? -10.768 7.605 -40.276 1.00 57.34 284 ASN A O 1
ATOM 2321 N N . THR A 1 285 ? -12.495 8.163 -41.587 1.00 58.25 285 THR A N 1
ATOM 2322 C CA . THR A 1 285 ? -12.668 9.499 -41.000 1.00 58.25 285 THR A CA 1
ATOM 2323 C C . THR A 1 285 ? -13.076 9.424 -39.523 1.00 58.25 285 THR A C 1
ATOM 2325 O O . THR A 1 285 ? -12.490 10.126 -38.699 1.00 58.25 285 THR A O 1
ATOM 2328 N N . LEU A 1 286 ? -14.006 8.531 -39.163 1.00 55.94 286 LEU A N 1
ATOM 2329 C CA . LEU A 1 286 ? -14.452 8.325 -37.776 1.00 55.94 286 LEU A CA 1
ATOM 2330 C C . LEU A 1 286 ? -13.392 7.638 -36.894 1.00 55.94 286 LEU A C 1
ATOM 2332 O O . LEU A 1 286 ? -13.282 7.911 -35.696 1.00 55.94 286 LEU A O 1
ATOM 2336 N N . SER A 1 287 ? -12.580 6.751 -37.472 1.00 57.25 287 SER A N 1
ATOM 2337 C CA . SER A 1 287 ? -11.445 6.137 -36.779 1.00 57.25 287 SER A CA 1
ATOM 2338 C C . SER A 1 287 ? -10.328 7.146 -36.499 1.00 57.25 287 SER A C 1
ATOM 2340 O O . SER A 1 287 ? -9.738 7.112 -35.421 1.00 57.25 287 SER A O 1
ATOM 2342 N N . ASN A 1 288 ? -10.082 8.092 -37.408 1.00 55.56 288 ASN A N 1
ATOM 2343 C CA . ASN A 1 288 ? -9.052 9.119 -37.233 1.00 55.56 288 ASN A CA 1
ATOM 2344 C C . ASN A 1 288 ? -9.462 10.219 -36.239 1.00 55.56 288 ASN A C 1
ATOM 2346 O O . ASN A 1 288 ? -8.611 10.729 -35.512 1.00 55.56 288 ASN A O 1
ATOM 2350 N N . SER A 1 289 ? -10.755 10.546 -36.130 1.00 52.50 289 SER A N 1
ATOM 2351 C CA . SER A 1 289 ? -11.252 11.549 -35.174 1.00 52.50 289 SER A CA 1
ATOM 2352 C C . SER A 1 289 ? -11.233 11.088 -33.709 1.00 52.50 289 SER A C 1
ATOM 2354 O O . SER A 1 289 ? -11.462 11.897 -32.815 1.00 52.50 289 SER A O 1
ATOM 2356 N N . THR A 1 290 ? -10.969 9.803 -33.435 1.00 55.47 290 THR A N 1
ATOM 2357 C CA . THR A 1 290 ? -10.976 9.234 -32.071 1.00 55.47 290 THR A CA 1
ATOM 2358 C C . THR A 1 290 ? -9.586 8.998 -31.470 1.00 55.47 290 THR A C 1
ATOM 2360 O O . THR A 1 290 ? -9.494 8.532 -30.334 1.00 55.47 290 THR A O 1
ATOM 2363 N N . GLY A 1 291 ? -8.506 9.367 -32.175 1.00 51.50 291 GLY A N 1
ATOM 2364 C CA . GLY A 1 291 ? -7.140 9.573 -31.657 1.00 51.50 291 GLY A CA 1
ATOM 2365 C C . GLY A 1 291 ? -6.393 8.363 -31.069 1.00 51.50 291 GLY A C 1
ATOM 2366 O O . GLY A 1 291 ? -5.170 8.374 -31.017 1.00 51.50 291 GLY A O 1
ATOM 2367 N N . THR A 1 292 ? -7.076 7.302 -30.644 1.00 49.81 292 THR A N 1
ATOM 2368 C CA . THR A 1 292 ? -6.491 6.049 -30.149 1.00 49.81 292 THR A CA 1
ATOM 2369 C C . THR A 1 292 ? -7.510 4.924 -30.349 1.00 49.81 292 THR A C 1
ATOM 2371 O O . THR A 1 292 ? -8.497 4.820 -29.627 1.00 49.81 292 THR A O 1
ATOM 2374 N N . LEU A 1 293 ? -7.313 4.055 -31.334 1.00 47.91 293 LEU A N 1
ATOM 2375 C CA . LEU A 1 293 ? -8.072 2.807 -31.456 1.00 47.91 293 LEU A CA 1
ATOM 2376 C C . LEU A 1 293 ? -7.085 1.634 -31.494 1.00 47.91 293 LEU A C 1
ATOM 2378 O O . LEU A 1 293 ? -6.005 1.766 -32.075 1.00 47.91 293 LEU A O 1
ATOM 2382 N N . SER A 1 294 ? -7.467 0.533 -30.829 1.00 45.53 294 SER A N 1
ATOM 2383 C CA . SER A 1 294 ? -6.764 -0.765 -30.817 1.00 45.53 294 SER A CA 1
ATOM 2384 C C . SER A 1 294 ? -6.427 -1.214 -32.240 1.00 45.53 294 SER A C 1
ATOM 2386 O O . SER A 1 294 ? -7.194 -0.921 -33.163 1.00 45.53 294 SER A O 1
ATOM 2388 N N . GLU A 1 295 ? -5.321 -1.943 -32.420 1.00 47.31 295 GLU A N 1
ATOM 2389 C CA . GLU A 1 295 ? -4.916 -2.491 -33.724 1.00 47.31 295 GLU A CA 1
ATOM 2390 C C . GLU A 1 295 ? -6.018 -3.333 -34.381 1.00 47.31 295 GLU A C 1
ATOM 2392 O O . GLU A 1 295 ? -6.164 -3.276 -35.595 1.00 47.31 295 GLU A O 1
ATOM 2397 N N . ASP A 1 296 ? -6.907 -3.957 -33.600 1.00 41.75 296 ASP A N 1
ATOM 2398 C CA . ASP A 1 296 ? -8.066 -4.719 -34.102 1.00 41.75 296 ASP A CA 1
ATOM 2399 C C . ASP A 1 296 ? -9.090 -3.872 -34.895 1.00 41.75 296 ASP A C 1
ATOM 2401 O O . ASP A 1 296 ? -10.037 -4.394 -35.495 1.00 41.75 296 ASP A O 1
ATOM 2405 N N . VAL A 1 297 ? -8.962 -2.541 -34.860 1.00 41.72 297 VAL A N 1
ATOM 2406 C CA . VAL A 1 297 ? -9.850 -1.596 -35.553 1.00 41.72 297 VAL A CA 1
ATOM 2407 C C . VAL A 1 297 ? -9.185 -0.968 -36.782 1.00 41.72 297 VAL A C 1
ATOM 2409 O O . VAL A 1 297 ? -9.914 -0.480 -37.650 1.00 41.72 297 VAL A O 1
ATOM 2412 N N . LYS A 1 298 ? -7.857 -1.032 -36.912 1.00 42.53 298 LYS A N 1
ATOM 2413 C CA . LYS A 1 298 ? -7.133 -0.534 -38.088 1.00 42.53 298 LYS A CA 1
ATOM 2414 C C . LYS A 1 298 ? -7.238 -1.560 -39.227 1.00 42.53 298 LYS A C 1
ATOM 2416 O O . LYS A 1 298 ? -7.198 -2.759 -38.971 1.00 42.53 298 LYS A O 1
ATOM 2421 N N . PHE A 1 299 ? -7.496 -1.080 -40.442 1.00 43.44 299 PHE A N 1
ATOM 2422 C CA . PHE A 1 299 ? -7.461 -1.884 -41.668 1.00 43.44 299 PHE A CA 1
ATOM 2423 C C . PHE A 1 299 ? -6.041 -1.918 -42.224 1.00 43.44 299 PHE A C 1
ATOM 2425 O O . PHE A 1 299 ? -5.361 -0.872 -42.102 1.00 43.44 299 PHE A O 1
#

Secondary structure (DSSP, 8-state):
-PPPP-SSEEEEEE-SHHHHHHHHHTTS---EEPPPEESSTTS-EEEEEEETT--GGGTTTEEEEEEEEE--TTTTTS-SS---EEEEEEPP-STT---EEEEE---TTSGGGSPPSSSBPPPEEEEEEEEHHHHSSTT-TTEETTEEEEEEEEESS---GGGHHHHHHS-TTS-HHHHHHHHHHHHHHHHHHHHT-------------PPP-THHHHHHHHHHHHHHHHHHHHHHHHHHHHHHHHHHHHHHHHHHHTT--S---TTHHHHHHHHHHHHHHHHHHHHHTTS---GGG--

Solvent-accessible surface area (backbone atoms only — not comparable to full-atom values): 17283 Å² total; per-residue (Å²): 135,86,80,70,38,49,71,24,39,42,80,43,78,41,65,60,40,64,61,53,41,51,29,19,69,70,58,78,42,49,59,51,67,52,74,60,26,16,50,28,95,72,41,57,31,31,33,42,38,37,15,67,35,18,44,83,97,19,45,80,50,11,23,14,44,26,43,27,43,30,52,37,96,42,58,89,81,53,81,65,49,46,72,51,38,39,37,42,33,42,42,30,76,47,98,80,54,72,51,51,70,54,71,50,70,54,58,67,86,39,73,39,29,41,76,55,89,46,73,55,34,55,68,48,72,38,45,71,62,42,58,41,70,59,66,71,37,86,86,30,52,48,56,53,92,49,28,34,44,39,38,42,39,50,38,88,81,72,71,58,76,87,47,47,69,59,64,69,67,49,67,82,88,51,58,67,69,57,54,51,51,54,48,50,52,53,51,53,55,51,54,55,56,56,76,74,64,82,89,82,81,90,81,93,77,88,78,80,84,76,78,76,86,65,65,62,64,54,48,54,52,49,50,51,49,52,50,52,49,53,50,50,53,50,50,51,50,50,4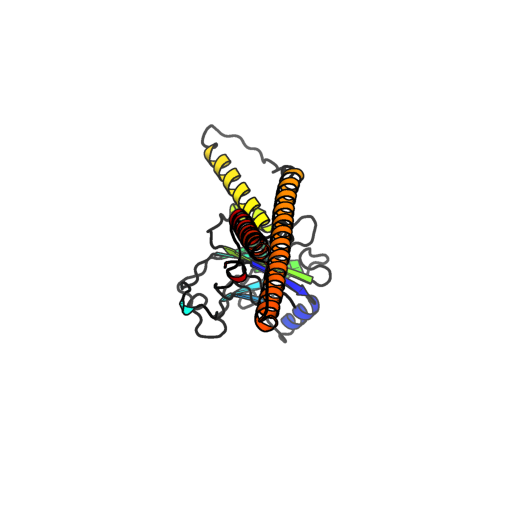9,52,52,53,54,50,51,52,53,53,56,53,52,52,51,60,56,48,71,77,71,60,96,73,86,89,73,93,69,59,64,62,54,57,54,49,53,54,50,52,52,53,51,53,48,52,54,59,57,60,76,57,81,72,75,61,73,93,74,63,131